Protein AF-A0A218V7P1-F1 (afdb_monomer_lite)

Organism: NCBI:txid40157

InterPro domains:
  IPR026243 HAUS augmin-like complex subunit 1 [PF25762] (1-206)
  IPR026243 HAUS augmin-like complex subunit 1 [PR02087] (10-32)
  IPR026243 HAUS augmin-like complex subunit 1 [PR02087] (55-75)
  IPR026243 HAUS augmin-like complex subunit 1 [PR02087] (134-151)
  IPR026243 HAUS augmin-like complex subunit 1 [PTHR31570] (2-236)

Secondary structure (DSSP, 8-state):
-HHHHHHHHHHHHHHHHHHHHHHHHHHHHHHHHHIIIIIS---TTTS-HHHHHHHHHHHHHHHHTTTT---HHHHHHHHHHHHHHHHHHHHHHHHHHHHHHHHHHHHHHHHHHHHHHHHHHHHHHHHHHHHHHHHHHHHHHHHHHHHHHHHHHHHHHHHHHHHHHTT--GGGSHHHHHHHHHHHHHHHHHHHHHHHHHHHHHSS-SSHHHHHHHHHHHHHHHHHHHHHHHHHHHTS-----

Foldseek 3Di:
DVVVVVVVVVVVVVVVVVVVVVVVVVVVVVVVVCCCCPVVVNDPVVDDPVRVVVVVVVVVVCVVVCVPVPDPVVVVVVVVVVVVVVVVVVVVVVVVVVVVVVVVVVVVVVVVVVVVVVVVVVVVVVVVVVVVVVVVVVVVVVVVVVVVVVVVVVVVVVVVVVCVVVPDDPCPDPVNVVVVVVVVVVVVVVCVVVVVVVVVVVVQDPDDVVNVVVVVVVVVVVVVVVVVVVVVVVVDDDDDD

Radius of gyration: 70.54 Å; chains: 1; bounding box: 162×36×145 Å

Sequence (241 aa):
MEFNEETDRDVMLLIEDMKDQTSKYEAEADYWKDILEKSLGLSKGSLSEEATKDLSDLVESAVELEVEDTSLSSFYCAIDDMTLELYETKSENEEMELKYKTLKEKLTSALMMEKRLEKDIEKLEKSQEVQKAKAEAQSKNLKFLEAKCKDMRIRISDAEDQLVARGLDQSLTHEALMKLSEELAALRKKNEPLKMERASYHDLPPSIPLAQVMVEEERRKLKALDEELTREIEAVPFELT

pLDDT: mean 87.42, std 10.76, range [40.25, 98.56]

Structure (mmCIF, N/CA/C/O backbone):
data_AF-A0A218V7P1-F1
#
_entry.id   AF-A0A218V7P1-F1
#
loop_
_atom_site.group_PDB
_atom_site.id
_atom_site.type_symbol
_atom_site.label_atom_id
_atom_site.label_alt_id
_atom_site.label_comp_id
_atom_site.label_asym_id
_atom_site.label_entity_id
_atom_site.label_seq_id
_atom_site.pdbx_PDB_ins_code
_atom_site.Cartn_x
_atom_site.Cartn_y
_atom_site.Cartn_z
_atom_site.occupancy
_atom_site.B_iso_or_equiv
_atom_site.auth_seq_id
_atom_site.auth_comp_id
_atom_site.auth_asym_id
_atom_site.auth_atom_id
_atom_site.pdbx_PDB_model_num
ATOM 1 N N . MET A 1 1 ? -5.546 0.469 55.256 1.00 54.31 1 MET A N 1
ATOM 2 C CA . MET A 1 1 ? -6.316 1.472 56.017 1.00 54.31 1 MET A CA 1
ATOM 3 C C . MET A 1 1 ? -7.598 1.786 55.261 1.00 54.31 1 MET A C 1
ATOM 5 O O . MET A 1 1 ? -8.640 1.544 55.837 1.00 54.31 1 MET A O 1
ATOM 9 N N . GLU A 1 2 ? -7.530 2.100 53.959 1.00 55.53 2 GLU A N 1
ATOM 10 C CA . GLU A 1 2 ? -8.709 2.248 53.069 1.00 55.53 2 GLU A CA 1
ATOM 11 C C . GLU A 1 2 ? -9.689 1.061 53.074 1.00 55.53 2 GLU A C 1
ATOM 13 O O . GLU A 1 2 ? -10.888 1.281 53.149 1.00 55.53 2 GLU A O 1
ATOM 18 N N . PHE A 1 3 ? -9.210 -0.191 53.076 1.00 56.91 3 PHE A N 1
ATOM 19 C CA . PHE A 1 3 ? -10.103 -1.363 53.106 1.00 56.91 3 PHE A CA 1
ATOM 20 C C . PHE A 1 3 ? -11.006 -1.407 54.352 1.00 56.91 3 PHE A C 1
ATOM 22 O O . PHE A 1 3 ? -12.162 -1.784 54.245 1.00 56.91 3 PHE A O 1
ATOM 29 N N . ASN A 1 4 ? -10.507 -0.967 55.516 1.00 67.00 4 ASN A N 1
ATOM 30 C CA . ASN A 1 4 ? -11.332 -0.900 56.726 1.00 67.00 4 ASN A CA 1
ATOM 31 C C . ASN A 1 4 ? -12.348 0.253 56.662 1.00 67.00 4 ASN A C 1
ATOM 33 O O . ASN A 1 4 ? -13.419 0.149 57.241 1.00 67.00 4 ASN A O 1
ATOM 37 N N . GLU A 1 5 ? -12.023 1.344 55.964 1.00 75.06 5 GLU A N 1
ATOM 38 C CA . GLU A 1 5 ? -12.911 2.506 55.833 1.00 75.06 5 GLU A CA 1
ATOM 39 C C . GLU A 1 5 ? -14.084 2.232 54.882 1.00 75.06 5 GLU A C 1
ATOM 41 O O . GLU A 1 5 ? -15.184 2.735 55.106 1.00 75.06 5 GLU A O 1
ATOM 46 N N . GLU A 1 6 ? -13.864 1.433 53.834 1.00 73.62 6 GLU A N 1
ATOM 47 C CA . GLU A 1 6 ? -14.922 0.974 52.928 1.00 73.62 6 GLU A CA 1
ATOM 48 C C . GLU A 1 6 ? -15.844 -0.029 53.633 1.00 73.62 6 GLU A C 1
ATOM 50 O O . GLU A 1 6 ? -17.058 0.166 53.642 1.00 73.62 6 GLU A O 1
ATOM 55 N N . THR A 1 7 ? -15.282 -1.005 54.359 1.00 75.12 7 THR A N 1
ATOM 56 C CA . THR A 1 7 ? -16.091 -1.947 55.151 1.00 75.12 7 THR A CA 1
ATOM 57 C C . THR A 1 7 ? -16.874 -1.257 56.268 1.00 75.12 7 THR A C 1
ATOM 59 O O . THR A 1 7 ? -18.030 -1.597 56.498 1.00 75.12 7 THR A O 1
ATOM 62 N N . ASP A 1 8 ? -16.289 -0.265 56.947 1.00 81.88 8 ASP A N 1
ATOM 63 C CA . ASP A 1 8 ? -16.990 0.492 57.994 1.00 81.88 8 ASP A CA 1
ATOM 64 C C . ASP A 1 8 ? -18.135 1.335 57.409 1.00 81.88 8 ASP A C 1
ATOM 66 O O . ASP A 1 8 ? -19.178 1.499 58.050 1.00 81.88 8 ASP A O 1
ATOM 70 N N . ARG A 1 9 ? -17.977 1.844 56.178 1.00 88.06 9 ARG A N 1
ATOM 71 C CA . ARG A 1 9 ? -19.032 2.575 55.465 1.00 88.06 9 ARG A CA 1
ATOM 72 C C . ARG A 1 9 ? -20.183 1.656 55.067 1.00 88.06 9 ARG A C 1
ATOM 74 O O . ARG A 1 9 ? -21.335 2.029 55.277 1.00 88.06 9 ARG A O 1
ATOM 81 N N . ASP A 1 10 ? -19.884 0.471 54.550 1.00 83.19 10 ASP A N 1
ATOM 82 C CA . ASP A 1 10 ? -20.904 -0.505 54.155 1.00 83.19 10 ASP A CA 1
ATOM 83 C C . ASP A 1 10 ? -21.689 -1.017 55.371 1.00 83.19 10 ASP A C 1
ATOM 85 O O . ASP A 1 10 ? -22.919 -1.076 55.345 1.00 83.19 10 ASP A O 1
ATOM 89 N N . VAL A 1 11 ? -21.000 -1.284 56.487 1.00 83.38 11 VAL A N 1
ATOM 90 C CA . VAL A 1 11 ? -21.646 -1.637 57.763 1.00 83.38 11 VAL A CA 1
ATOM 91 C C . VAL A 1 11 ? -22.535 -0.496 58.266 1.00 83.38 11 VAL A C 1
ATOM 93 O O . VAL A 1 11 ? -23.635 -0.745 58.759 1.00 83.38 11 VAL A O 1
ATOM 96 N N . MET A 1 12 ? -22.102 0.760 58.128 1.00 89.25 12 MET A N 1
ATOM 97 C CA . MET A 1 12 ? -22.931 1.913 58.486 1.00 89.25 12 MET A CA 1
ATOM 98 C C . MET A 1 12 ? -24.194 2.032 57.629 1.00 89.25 12 MET A C 1
ATOM 100 O O . MET A 1 12 ? -25.260 2.292 58.187 1.00 89.25 12 MET A O 1
ATOM 104 N N . LEU A 1 13 ? -24.086 1.827 56.313 1.00 89.25 13 LEU A N 1
ATOM 105 C CA . LEU A 1 13 ? -25.234 1.853 55.402 1.00 89.25 13 LEU A CA 1
ATOM 106 C C . LEU A 1 13 ? -26.238 0.749 55.745 1.00 89.25 13 LEU A C 1
ATOM 108 O O . LEU A 1 13 ? -27.433 1.020 55.813 1.00 89.25 13 LEU A O 1
ATOM 112 N N . LEU A 1 14 ? -25.759 -0.458 56.056 1.00 87.31 14 LEU A N 1
ATOM 113 C CA . LEU A 1 14 ? -26.619 -1.557 56.497 1.00 87.31 14 LEU A CA 1
ATOM 114 C C . LEU A 1 14 ? -27.344 -1.227 57.812 1.00 87.31 14 LEU A C 1
ATOM 116 O O . LEU A 1 14 ? -28.533 -1.495 57.952 1.00 87.31 14 LEU A O 1
ATOM 120 N N . ILE A 1 15 ? -26.656 -0.617 58.783 1.00 87.75 15 ILE A N 1
ATOM 121 C CA . ILE A 1 15 ? -27.280 -0.200 60.051 1.00 87.75 15 ILE A CA 1
ATOM 122 C C . ILE A 1 15 ? -28.356 0.869 59.816 1.00 87.75 15 ILE A C 1
ATOM 124 O O . ILE A 1 15 ? -29.380 0.866 60.503 1.00 87.75 15 ILE A O 1
ATOM 128 N N . GLU A 1 16 ? -28.118 1.809 58.901 1.00 91.88 16 GLU A N 1
ATOM 129 C CA . GLU A 1 16 ? -29.087 2.851 58.553 1.00 91.88 16 GLU A CA 1
ATOM 130 C C . GLU A 1 16 ? -30.317 2.263 57.852 1.00 91.88 16 GLU A C 1
ATOM 132 O O . GLU A 1 16 ? -31.439 2.569 58.254 1.00 91.88 16 GLU A O 1
ATOM 137 N N . ASP A 1 17 ? -30.112 1.346 56.907 1.00 88.44 17 ASP A N 1
ATOM 138 C CA . ASP A 1 17 ? -31.185 0.642 56.199 1.00 88.44 17 ASP A CA 1
ATOM 139 C C . ASP A 1 17 ? -32.046 -0.204 57.153 1.00 88.44 17 ASP A C 1
ATOM 141 O O . ASP A 1 17 ? -33.269 -0.080 57.176 1.00 88.44 17 ASP A O 1
ATOM 145 N N . MET A 1 18 ? -31.419 -0.962 58.061 1.00 84.75 18 MET A N 1
ATOM 146 C CA . MET A 1 18 ? -32.134 -1.739 59.084 1.00 84.75 18 MET A CA 1
ATOM 147 C C . MET A 1 18 ? -32.965 -0.854 60.025 1.00 84.75 18 MET A C 1
ATOM 149 O O . MET A 1 18 ? -34.060 -1.238 60.449 1.00 84.75 18 MET A O 1
ATOM 153 N N . LYS A 1 19 ? -32.476 0.348 60.361 1.00 90.38 19 LYS A N 1
ATOM 154 C CA . LYS A 1 19 ? -33.240 1.316 61.166 1.00 90.38 19 LYS A CA 1
ATOM 155 C C . LYS A 1 19 ? -34.432 1.872 60.398 1.00 90.38 19 LYS A C 1
ATOM 157 O O . LYS A 1 19 ? -35.519 1.960 60.971 1.00 90.38 19 LYS A O 1
ATOM 162 N N . ASP A 1 20 ? -34.239 2.230 59.132 1.00 89.25 20 ASP A N 1
ATOM 163 C CA . ASP A 1 20 ? -35.315 2.720 58.270 1.00 89.25 20 ASP A CA 1
ATOM 164 C C . ASP A 1 20 ? -36.396 1.645 58.096 1.00 89.25 20 ASP A C 1
ATOM 166 O O . ASP A 1 20 ? -37.581 1.907 58.314 1.00 89.25 20 ASP A O 1
ATOM 170 N N . GLN A 1 21 ? -35.991 0.400 57.842 1.00 84.19 21 GLN A N 1
ATOM 171 C CA . GLN A 1 21 ? -36.894 -0.742 57.736 1.00 84.19 21 GLN A CA 1
ATOM 172 C C . GLN A 1 21 ? -37.660 -1.004 59.040 1.00 84.19 21 GLN A C 1
ATOM 174 O O . GLN A 1 21 ? -38.878 -1.176 59.008 1.00 84.19 21 GLN A O 1
ATOM 179 N N . THR A 1 22 ? -36.989 -0.944 60.195 1.00 87.44 22 THR A N 1
ATOM 180 C CA . THR A 1 22 ? -37.655 -1.059 61.505 1.00 87.44 22 THR A CA 1
ATOM 181 C C . THR A 1 22 ? -38.720 0.025 61.679 1.00 87.44 22 THR A C 1
ATOM 183 O O . THR A 1 22 ? -39.844 -0.273 62.075 1.00 87.44 22 THR A O 1
ATOM 186 N N . SER A 1 23 ? -38.399 1.275 61.327 1.00 88.75 23 SER A N 1
ATOM 187 C CA . SER A 1 23 ? -39.342 2.392 61.449 1.00 88.75 23 SER A CA 1
ATOM 188 C C . SER A 1 23 ? -40.557 2.259 60.524 1.00 88.75 23 SER A C 1
ATOM 190 O O . SER A 1 23 ? -41.668 2.618 60.911 1.00 88.75 23 SER A O 1
ATOM 192 N N . LYS A 1 24 ? -40.371 1.694 59.323 1.00 87.19 24 LYS A N 1
ATOM 193 C CA . LYS A 1 24 ? -41.458 1.403 58.378 1.00 87.19 24 LYS A CA 1
ATOM 194 C C . LYS A 1 24 ? -42.398 0.332 58.921 1.00 87.19 24 LYS A C 1
ATOM 196 O O . LYS A 1 24 ? -43.608 0.543 58.902 1.00 87.19 24 LYS A O 1
ATOM 201 N N . TYR A 1 25 ? -41.857 -0.767 59.449 1.00 84.69 25 TYR A N 1
ATOM 202 C CA . TYR A 1 25 ? -42.670 -1.819 60.065 1.00 84.69 25 TYR A CA 1
ATOM 203 C C . TYR A 1 25 ? -43.407 -1.329 61.313 1.00 84.69 25 TYR A C 1
ATOM 205 O O . TYR A 1 25 ? -44.561 -1.691 61.517 1.00 84.69 25 TYR A O 1
ATOM 213 N N . GLU A 1 26 ? -42.781 -0.477 62.127 1.00 89.81 26 GLU A N 1
ATOM 214 C CA . GLU A 1 26 ? -43.431 0.121 63.297 1.00 89.81 26 GLU A CA 1
ATOM 215 C C . GLU A 1 26 ? -44.580 1.055 62.882 1.00 89.81 26 GLU A C 1
ATOM 217 O O . GLU A 1 26 ? -45.685 0.947 63.410 1.00 89.81 26 GLU A O 1
ATOM 222 N N . ALA A 1 27 ? -44.371 1.895 61.861 1.00 89.62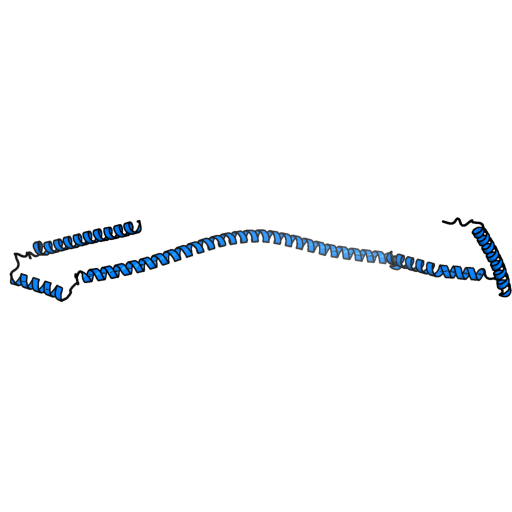 27 ALA A N 1
ATOM 223 C CA . ALA A 1 27 ? -45.418 2.756 61.312 1.00 89.62 27 ALA A CA 1
ATOM 224 C C . ALA A 1 27 ? -46.574 1.961 60.676 1.00 89.62 27 ALA A C 1
ATOM 226 O O . ALA A 1 27 ? -47.735 2.356 60.792 1.00 89.62 27 ALA A O 1
ATOM 227 N N . GLU A 1 28 ? -46.277 0.844 60.013 1.00 86.31 28 GLU A N 1
ATOM 228 C CA . GLU A 1 28 ? -47.288 -0.051 59.451 1.00 86.31 28 GLU A CA 1
ATOM 229 C C . GLU A 1 28 ? -48.061 -0.795 60.550 1.00 86.31 28 GLU A C 1
ATOM 231 O O . GLU A 1 28 ? -49.290 -0.877 60.493 1.00 86.31 28 GLU A O 1
ATOM 236 N N . ALA A 1 29 ? -47.379 -1.259 61.600 1.00 86.00 29 ALA A N 1
ATOM 237 C CA . ALA A 1 29 ? -48.019 -1.851 62.771 1.00 86.00 29 ALA A CA 1
ATOM 238 C C . ALA A 1 29 ? -48.956 -0.851 63.466 1.00 86.00 29 ALA A C 1
ATOM 240 O O . ALA A 1 29 ? -50.092 -1.198 63.801 1.00 86.00 29 ALA A O 1
ATOM 241 N N . ASP A 1 30 ? -48.521 0.401 63.623 1.00 89.25 30 ASP A N 1
ATOM 242 C CA . ASP A 1 30 ? -49.348 1.481 64.160 1.00 89.25 30 ASP A CA 1
ATOM 243 C C . ASP A 1 30 ? -50.541 1.795 63.252 1.00 89.25 30 ASP A C 1
ATOM 245 O O . ASP A 1 30 ? -51.652 1.977 63.750 1.00 89.25 30 ASP A O 1
ATOM 249 N N . TYR A 1 31 ? -50.355 1.801 61.928 1.00 89.69 31 TYR A N 1
ATOM 250 C CA . TYR A 1 31 ? -51.437 1.983 60.957 1.00 89.69 31 TYR A CA 1
ATOM 251 C C . TYR A 1 31 ? -52.510 0.895 61.082 1.00 89.69 31 TYR A C 1
ATOM 253 O O . TYR A 1 31 ? -53.703 1.202 61.186 1.00 89.69 31 TYR A O 1
ATOM 261 N N . TRP A 1 32 ? -52.102 -0.375 61.130 1.00 85.12 32 TRP A N 1
ATOM 262 C CA . TRP A 1 32 ? -53.024 -1.499 61.295 1.00 85.12 32 TRP A CA 1
ATOM 263 C C . TRP A 1 32 ? -53.717 -1.479 62.652 1.00 85.12 32 TRP A C 1
ATOM 265 O O . TRP A 1 32 ? -54.928 -1.699 62.732 1.00 85.12 32 TRP A O 1
ATOM 275 N N . LYS A 1 33 ? -52.982 -1.146 63.714 1.00 85.06 33 LYS A N 1
ATOM 276 C CA . LYS A 1 33 ? -53.546 -0.956 65.050 1.00 85.06 33 LYS A CA 1
ATOM 277 C C . LYS A 1 33 ? -54.601 0.149 65.060 1.00 85.06 33 LYS A C 1
ATOM 279 O O . LYS A 1 33 ? -55.680 -0.055 65.611 1.00 85.06 33 LYS A O 1
ATOM 284 N N . ASP A 1 34 ? -54.340 1.278 64.406 1.00 87.12 34 ASP A N 1
ATOM 285 C CA . ASP A 1 34 ? -55.290 2.386 64.295 1.00 87.12 34 ASP A CA 1
ATOM 286 C C . ASP A 1 34 ? -56.556 1.980 63.528 1.00 87.12 34 ASP A C 1
ATOM 288 O O . ASP A 1 34 ? -57.664 2.332 63.938 1.00 87.12 34 ASP A O 1
ATOM 292 N N . ILE A 1 35 ? -56.426 1.208 62.443 1.00 87.44 35 ILE A N 1
ATOM 293 C CA . ILE A 1 35 ? -57.577 0.652 61.713 1.00 87.44 35 ILE A CA 1
ATOM 294 C C . ILE A 1 35 ? -58.400 -0.248 62.638 1.00 87.44 35 ILE A C 1
ATOM 296 O O . ILE A 1 35 ? -59.614 -0.051 62.766 1.00 87.44 35 ILE A O 1
ATOM 300 N N . LEU A 1 36 ? -57.758 -1.211 63.299 1.00 82.62 36 LEU A N 1
ATOM 301 C CA . LEU A 1 36 ? -58.431 -2.171 64.173 1.00 82.62 36 LEU A CA 1
ATOM 302 C C . LEU A 1 36 ? -59.140 -1.466 65.336 1.00 82.62 36 LEU A C 1
ATOM 304 O O . LEU A 1 36 ? -60.319 -1.719 65.583 1.00 82.62 36 LEU A O 1
ATOM 308 N N . GLU A 1 37 ? -58.469 -0.525 66.000 1.00 84.31 37 GLU A N 1
ATOM 309 C CA . GLU A 1 37 ? -59.004 0.170 67.171 1.00 84.31 37 GLU A CA 1
ATOM 310 C C . GLU A 1 37 ? -60.039 1.246 66.809 1.00 84.31 37 GLU A C 1
ATOM 312 O O . GLU A 1 37 ? -61.115 1.280 67.408 1.00 84.31 37 GLU A O 1
ATOM 317 N N . LYS A 1 38 ? -59.753 2.129 65.840 1.00 83.25 38 LYS A N 1
ATOM 318 C CA . LYS A 1 38 ? -60.594 3.310 65.555 1.00 83.25 38 LYS A CA 1
ATOM 319 C C . LYS A 1 38 ? -61.700 3.041 64.546 1.00 83.25 38 LYS A C 1
ATOM 321 O O . LYS A 1 38 ? -62.777 3.618 64.677 1.00 83.25 38 LYS A O 1
ATOM 326 N N . SER A 1 39 ? -61.440 2.223 63.525 1.00 79.00 39 SER A N 1
ATOM 327 C CA . SER A 1 39 ? -62.408 2.003 62.440 1.00 79.00 39 SER A CA 1
ATOM 328 C C . SER A 1 39 ? -63.289 0.777 62.667 1.00 79.00 39 SER A C 1
ATOM 330 O O . SER A 1 39 ? -64.475 0.814 62.346 1.00 79.00 39 SER A O 1
ATOM 332 N N . LEU A 1 40 ? -62.735 -0.276 63.275 1.00 79.38 40 LEU A N 1
ATOM 333 C CA . LEU A 1 40 ? -63.450 -1.527 63.545 1.00 79.38 40 LEU A CA 1
ATOM 334 C C . LEU A 1 40 ? -63.863 -1.679 65.016 1.00 79.38 40 LEU A C 1
ATOM 336 O O . LEU A 1 40 ? -64.691 -2.532 65.328 1.00 79.38 40 LEU A O 1
ATOM 340 N N . GLY A 1 41 ? -63.331 -0.843 65.916 1.00 76.94 41 GLY A N 1
ATOM 341 C CA . GLY A 1 41 ? -63.654 -0.882 67.343 1.00 76.94 41 GLY A CA 1
ATOM 342 C C . GLY A 1 41 ? -63.097 -2.107 68.072 1.00 76.94 41 GLY A C 1
ATOM 343 O O . GLY A 1 41 ? -63.542 -2.396 69.178 1.00 76.94 41 GLY A O 1
ATOM 344 N N . LEU A 1 42 ? -62.144 -2.823 67.468 1.00 74.88 42 LEU A N 1
ATOM 345 C CA . LEU A 1 42 ? -61.535 -4.054 67.971 1.00 74.88 42 LEU A CA 1
ATOM 346 C C . LEU A 1 42 ? -60.329 -3.720 68.857 1.00 74.88 42 LEU A C 1
ATOM 348 O O . LEU A 1 42 ? -59.182 -4.001 68.516 1.00 74.88 42 LEU A O 1
ATOM 352 N N . SER A 1 43 ? -60.576 -3.087 70.003 1.00 77.75 43 SER A N 1
ATOM 353 C CA . SER A 1 43 ? -59.531 -2.883 71.015 1.00 77.75 43 SER A CA 1
ATOM 354 C C . SER A 1 43 ? -59.396 -4.116 71.912 1.00 77.75 43 SER A C 1
ATOM 356 O O . SER A 1 43 ? -60.379 -4.816 72.172 1.00 77.75 43 SER A O 1
ATOM 358 N N . LYS A 1 44 ? -58.204 -4.346 72.477 1.00 70.19 44 LYS A N 1
ATOM 359 C CA . LYS A 1 44 ? -57.932 -5.474 73.392 1.00 70.19 44 LYS A CA 1
ATOM 360 C C . LYS A 1 44 ? -58.912 -5.570 74.577 1.00 70.19 44 LYS A C 1
ATOM 362 O O . LYS A 1 44 ? -59.123 -6.654 75.100 1.00 70.19 44 LYS A O 1
ATOM 367 N N . GLY A 1 45 ? -59.509 -4.453 75.004 1.00 72.00 45 GLY A N 1
ATOM 368 C CA . GLY A 1 45 ? -60.494 -4.420 76.095 1.00 72.00 45 GLY A CA 1
ATOM 369 C C . GLY A 1 45 ? -61.956 -4.567 75.657 1.00 72.00 45 GLY A C 1
ATOM 370 O O . GLY A 1 45 ? -62.832 -4.650 76.512 1.00 72.00 45 GLY A O 1
ATOM 371 N N . SER A 1 46 ? -62.229 -4.554 74.351 1.00 74.25 46 SER A N 1
ATOM 372 C CA . SER A 1 46 ? -63.579 -4.666 73.770 1.00 74.25 46 SER A CA 1
ATOM 373 C C . SER A 1 46 ? -63.938 -6.085 73.319 1.00 74.25 46 SER A C 1
ATOM 375 O O . SER A 1 46 ? -65.107 -6.379 73.072 1.00 74.25 46 SER A O 1
ATOM 377 N N . LEU A 1 47 ? -62.933 -6.958 73.219 1.00 75.62 47 LEU A N 1
ATOM 378 C CA . LEU A 1 47 ? -63.085 -8.347 72.812 1.00 75.62 47 LEU A CA 1
ATOM 379 C C . LEU A 1 47 ? -63.508 -9.213 74.003 1.00 75.62 47 LEU A C 1
ATOM 381 O O . LEU A 1 47 ? -63.090 -8.991 75.139 1.00 75.62 47 LEU A O 1
ATOM 385 N N . SER A 1 48 ? -64.339 -10.219 73.733 1.00 83.75 48 SER A N 1
ATOM 386 C CA . SER A 1 48 ? -64.630 -11.271 74.707 1.00 83.75 48 SER A CA 1
ATOM 387 C C . SER A 1 48 ? -63.394 -12.154 74.923 1.00 83.75 48 SER A C 1
ATOM 389 O O . SER A 1 48 ? -62.494 -12.206 74.080 1.00 83.75 48 SER A O 1
ATOM 391 N N . GLU A 1 49 ? -63.342 -12.870 76.050 1.00 83.69 49 GLU A N 1
ATOM 392 C CA . GLU A 1 49 ? -62.255 -13.827 76.312 1.00 83.69 49 GLU A CA 1
ATOM 393 C C . GLU A 1 49 ? -62.180 -14.908 75.220 1.00 83.69 49 GLU A C 1
ATOM 395 O O . GLU A 1 49 ? -61.088 -15.267 74.791 1.00 83.69 49 GLU A O 1
ATOM 400 N N . GLU A 1 50 ? -63.333 -15.347 74.705 1.00 85.81 50 GLU A N 1
ATOM 401 C CA . GLU A 1 50 ? -63.440 -16.315 73.605 1.00 85.81 50 GLU A CA 1
ATOM 402 C C . GLU A 1 50 ? -62.854 -15.757 72.298 1.00 85.81 50 GLU A C 1
ATOM 404 O O . GLU A 1 50 ? -61.990 -16.380 71.696 1.00 85.81 50 GLU A O 1
ATOM 409 N N . ALA A 1 51 ? -63.225 -14.529 71.911 1.00 82.31 51 ALA A N 1
ATOM 410 C CA . ALA A 1 51 ? -62.710 -13.899 70.693 1.00 82.31 51 ALA A CA 1
ATOM 411 C C . ALA A 1 51 ? -61.201 -13.620 70.770 1.00 82.31 51 ALA A C 1
ATOM 413 O O . ALA A 1 51 ? -60.501 -13.688 69.764 1.00 82.31 51 ALA A O 1
ATOM 414 N N . THR A 1 52 ? -60.691 -13.307 71.965 1.00 82.06 52 THR A N 1
ATOM 415 C CA . THR A 1 52 ? -59.250 -13.123 72.194 1.00 82.06 52 THR A CA 1
ATOM 416 C C . THR A 1 52 ? -58.502 -14.445 72.047 1.00 82.06 52 THR A C 1
ATOM 418 O O . THR A 1 52 ? -57.404 -14.467 71.491 1.00 82.06 52 THR A O 1
ATOM 421 N N . LYS A 1 53 ? -59.102 -15.543 72.520 1.00 87.12 53 LYS A N 1
ATOM 422 C CA . LYS A 1 53 ? -58.553 -16.887 72.365 1.00 87.12 53 LYS A CA 1
ATOM 423 C C . LYS A 1 53 ? -58.551 -17.325 70.903 1.00 87.12 53 LYS A C 1
ATOM 425 O O . LYS A 1 53 ? -57.499 -17.715 70.422 1.00 87.12 53 LYS A O 1
ATOM 430 N N . ASP A 1 54 ? -59.657 -17.153 70.182 1.00 86.94 54 ASP A N 1
ATOM 431 C CA . ASP A 1 54 ? -59.742 -17.490 68.754 1.00 86.94 54 ASP A CA 1
ATOM 432 C C . ASP A 1 54 ? -58.704 -16.718 67.916 1.00 86.94 54 ASP A C 1
ATOM 434 O O . ASP A 1 54 ? -58.092 -17.273 67.006 1.00 86.94 54 ASP A O 1
ATOM 438 N N . LEU A 1 55 ? -58.464 -15.439 68.234 1.00 82.38 55 LEU A N 1
ATOM 439 C CA . LEU A 1 55 ? -57.409 -14.632 67.606 1.00 82.38 55 LEU A CA 1
ATOM 440 C C . LEU A 1 55 ? -56.003 -15.138 67.946 1.00 82.38 55 LEU A C 1
ATOM 442 O O . LEU A 1 55 ? -55.140 -15.151 67.073 1.00 82.38 55 LEU A O 1
ATOM 446 N N . SER A 1 56 ? -55.771 -15.547 69.194 1.00 84.25 56 SER A N 1
ATOM 447 C CA . SER A 1 56 ? -54.499 -16.143 69.614 1.00 84.25 56 SER A CA 1
ATOM 448 C C . SER A 1 56 ? -54.247 -17.464 68.892 1.00 84.25 56 SER A C 1
ATOM 450 O O . SER A 1 56 ? -53.167 -17.649 68.343 1.00 84.25 56 SER A O 1
ATOM 452 N N . ASP A 1 57 ? -55.258 -18.331 68.828 1.00 88.69 57 ASP A N 1
ATOM 453 C CA . ASP A 1 57 ? -55.202 -19.622 68.145 1.00 88.69 57 ASP A CA 1
ATOM 454 C C . ASP A 1 57 ? -54.984 -19.425 66.633 1.00 88.69 57 ASP A C 1
ATOM 456 O O . ASP A 1 57 ? -54.251 -20.188 66.006 1.00 88.69 57 ASP A O 1
ATOM 460 N N . LEU A 1 58 ? -55.564 -18.376 66.033 1.00 83.81 58 LEU A N 1
ATOM 461 C CA . LEU A 1 58 ? -55.338 -18.012 64.630 1.00 83.81 58 LEU A CA 1
ATOM 462 C C . LEU A 1 58 ? -53.908 -17.517 64.378 1.00 83.81 58 LEU A C 1
ATOM 464 O O . LEU A 1 58 ? -53.312 -17.895 63.373 1.00 83.81 58 LEU A O 1
ATOM 468 N N . VAL A 1 59 ? -53.359 -16.684 65.267 1.00 82.31 59 VAL A N 1
ATOM 469 C CA . VAL A 1 59 ? -51.964 -16.222 65.179 1.00 82.31 59 VAL A CA 1
ATOM 470 C C . VAL A 1 59 ? -51.005 -17.396 65.361 1.00 82.31 59 VAL A C 1
ATOM 472 O O . VAL A 1 59 ? -50.092 -17.551 64.557 1.00 82.31 59 VAL A O 1
ATOM 475 N N . GLU A 1 60 ? -51.232 -18.258 66.353 1.00 83.94 60 GLU A N 1
ATOM 476 C CA . GLU A 1 60 ? -50.440 -19.479 66.551 1.00 83.94 60 GLU A CA 1
ATOM 477 C C . GLU A 1 60 ? -50.543 -20.414 65.345 1.00 83.94 60 GLU A C 1
ATOM 479 O O . GLU A 1 60 ? -49.521 -20.896 64.871 1.00 83.94 60 GLU A O 1
ATOM 484 N N . SER A 1 61 ? -51.741 -20.590 64.781 1.00 83.88 61 SER A N 1
ATOM 485 C CA . SER A 1 61 ? -51.936 -21.379 63.561 1.00 83.88 61 SER A CA 1
ATOM 486 C C . SER A 1 61 ? -51.221 -20.758 62.361 1.00 83.88 61 SER A C 1
ATOM 488 O O . SER A 1 61 ? -50.658 -21.486 61.558 1.00 83.88 61 SER A O 1
ATOM 490 N N . ALA A 1 62 ? -51.216 -19.431 62.210 1.00 79.19 62 ALA A N 1
ATOM 491 C CA . ALA A 1 62 ? -50.501 -18.758 61.125 1.00 79.19 62 ALA A CA 1
ATOM 492 C C . ALA A 1 62 ? -48.977 -18.911 61.258 1.00 79.19 62 ALA A C 1
ATOM 494 O O . ALA A 1 62 ? -48.297 -19.108 60.252 1.00 79.19 62 ALA A O 1
ATOM 495 N N . VAL A 1 63 ? -48.462 -18.882 62.493 1.00 75.94 63 VAL A N 1
ATOM 496 C CA . VAL A 1 63 ? -47.054 -19.159 62.811 1.00 75.94 63 VAL A CA 1
ATOM 497 C C . VAL A 1 63 ? -46.711 -20.633 62.559 1.00 75.94 6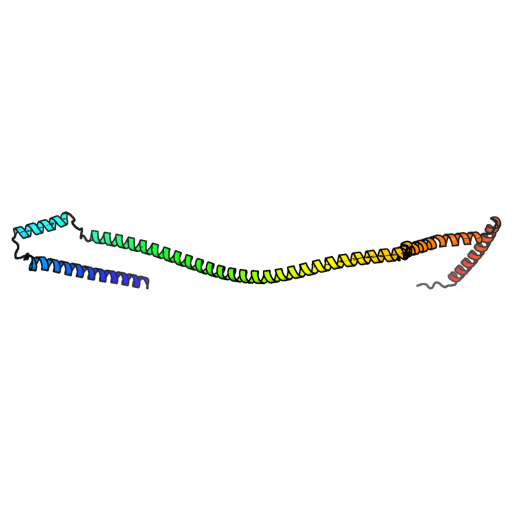3 VAL A C 1
ATOM 499 O O . VAL A 1 63 ? -45.683 -20.917 61.956 1.00 75.94 63 VAL A O 1
ATOM 502 N N . GLU A 1 64 ? -47.569 -21.575 62.966 1.00 79.62 64 GLU A N 1
ATOM 503 C CA . GLU A 1 64 ? -47.372 -23.022 62.765 1.00 79.62 64 GLU A CA 1
ATOM 504 C C . GLU A 1 64 ? -47.514 -23.439 61.290 1.00 79.62 64 GLU A C 1
ATOM 506 O O . GLU A 1 64 ? -46.857 -24.376 60.841 1.00 79.62 64 GLU A O 1
ATOM 511 N N . LEU A 1 65 ? -48.342 -22.726 60.520 1.00 77.69 65 LEU A N 1
ATOM 512 C CA . LEU A 1 65 ? -48.522 -22.911 59.077 1.00 77.69 65 LEU A CA 1
ATOM 513 C C . LEU A 1 65 ? -47.504 -22.129 58.226 1.00 77.69 65 LEU A C 1
ATOM 515 O O . LEU A 1 65 ? -47.618 -22.170 57.000 1.00 77.69 65 LEU A O 1
ATOM 519 N N . GLU A 1 66 ? -46.548 -21.424 58.847 1.00 67.38 66 GLU A N 1
ATOM 520 C CA . GLU A 1 66 ? -45.512 -20.612 58.182 1.00 67.38 66 GLU A CA 1
ATOM 521 C C . GLU A 1 66 ? -46.078 -19.651 57.117 1.00 67.38 66 GLU A C 1
ATOM 523 O O . GLU A 1 66 ? -45.513 -19.471 56.033 1.00 67.38 66 GLU A O 1
ATOM 528 N N . VAL A 1 67 ? -47.232 -19.030 57.389 1.00 67.56 67 VAL A N 1
ATOM 529 C CA . VAL A 1 67 ? -47.807 -18.051 56.458 1.00 67.56 67 VAL A CA 1
ATOM 530 C C . VAL A 1 67 ? -46.967 -16.772 56.537 1.00 67.56 67 VAL A C 1
ATOM 532 O O . VAL A 1 67 ? -47.106 -16.004 57.481 1.00 67.56 67 VAL A O 1
ATOM 535 N N . GLU A 1 68 ? -46.081 -16.605 55.546 1.00 63.12 68 GLU A N 1
ATOM 536 C CA . GLU A 1 68 ? -44.915 -15.703 55.550 1.00 63.12 68 GLU A CA 1
ATOM 537 C C . GLU A 1 68 ? -43.975 -15.965 56.740 1.00 63.12 68 GLU A C 1
ATOM 539 O O . GLU A 1 68 ? -44.136 -15.431 57.837 1.00 63.12 68 GLU A O 1
ATOM 544 N N . ASP A 1 69 ? -42.957 -16.803 56.505 1.00 62.56 69 ASP A N 1
ATOM 545 C CA . ASP A 1 69 ? -41.887 -17.063 57.467 1.00 62.56 69 ASP A CA 1
ATOM 546 C C . ASP A 1 69 ? -41.078 -15.780 57.735 1.00 62.56 69 ASP A C 1
ATOM 548 O O . ASP A 1 69 ? -40.141 -15.428 57.015 1.00 62.56 69 ASP A O 1
ATOM 552 N N . THR A 1 70 ? -41.471 -15.078 58.798 1.00 67.31 70 THR A N 1
ATOM 553 C CA . THR A 1 70 ? -40.790 -13.905 59.362 1.00 67.31 70 THR A CA 1
ATOM 554 C C . THR A 1 70 ? -39.680 -14.293 60.340 1.00 67.31 70 THR A C 1
ATOM 556 O O . THR A 1 70 ? -39.176 -13.449 61.090 1.00 67.31 70 THR A O 1
ATOM 559 N N . SER A 1 71 ? -39.282 -15.570 60.374 1.00 73.38 71 SER A N 1
ATOM 560 C CA . SER A 1 71 ? -38.153 -15.997 61.184 1.00 73.38 71 SER A CA 1
ATOM 561 C C . SER A 1 71 ? -36.875 -15.289 60.747 1.00 73.38 71 SER A C 1
ATOM 563 O O . SER A 1 71 ? -36.623 -15.001 59.576 1.00 73.38 71 SER A O 1
ATOM 565 N N . LEU A 1 72 ? -36.008 -15.054 61.726 1.00 75.81 72 LEU A N 1
ATOM 566 C CA . LEU A 1 72 ? -34.691 -14.478 61.494 1.00 75.81 72 LEU A CA 1
ATOM 567 C C . LEU A 1 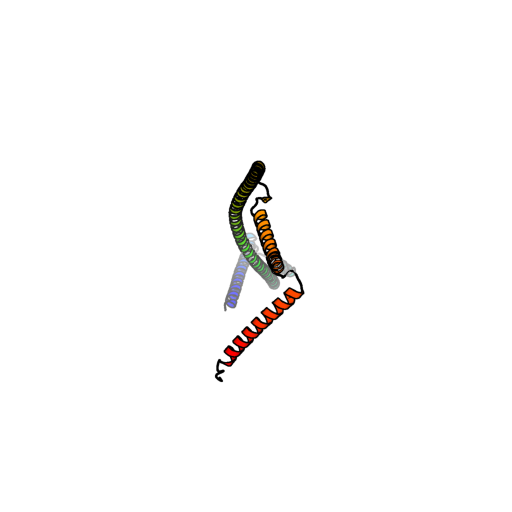72 ? -33.870 -15.306 60.482 1.00 75.81 72 LEU A C 1
ATOM 569 O O . LEU A 1 72 ? -33.094 -14.744 59.716 1.00 75.81 72 LEU A O 1
ATOM 573 N N . SER A 1 73 ? -34.059 -16.630 60.452 1.00 80.56 73 SER A N 1
ATOM 574 C CA . SER A 1 73 ? -33.428 -17.536 59.484 1.00 80.56 73 SER A CA 1
ATOM 575 C C . SER A 1 73 ? -33.839 -17.257 58.040 1.00 80.56 73 SER A C 1
ATOM 577 O O . SER A 1 73 ? -32.967 -17.217 57.177 1.00 80.56 73 SER A O 1
ATOM 579 N N . SER A 1 74 ? -35.129 -17.026 57.786 1.00 80.00 74 SER A N 1
ATOM 580 C CA . SER A 1 74 ? -35.653 -16.686 56.456 1.00 80.00 74 SER A CA 1
ATOM 581 C C . SER A 1 74 ? -35.045 -15.381 55.936 1.00 80.00 74 SER A C 1
ATOM 583 O O . SER A 1 74 ? -34.534 -15.329 54.816 1.00 80.00 74 SER A O 1
ATOM 585 N N . PHE A 1 75 ? -34.968 -14.356 56.795 1.00 81.50 75 PHE A N 1
ATOM 586 C CA . PHE A 1 75 ? -34.301 -13.098 56.454 1.00 81.50 75 PHE A CA 1
ATOM 587 C C . PHE A 1 75 ? -32.811 -13.279 56.153 1.00 81.50 75 PHE A C 1
ATOM 589 O O . PHE A 1 75 ? -32.328 -12.713 55.177 1.00 81.50 75 PHE A O 1
ATOM 596 N N . TYR A 1 76 ? -32.083 -14.077 56.942 1.00 86.19 76 TYR A N 1
ATOM 597 C CA . TYR A 1 76 ? -30.670 -14.350 56.660 1.00 86.19 76 TYR A CA 1
ATOM 598 C C . TYR A 1 76 ? -30.470 -15.045 55.310 1.00 86.19 76 TYR A C 1
ATOM 600 O O . TYR A 1 76 ? -29.592 -14.635 54.558 1.00 86.19 76 TYR A O 1
ATOM 608 N N . CYS A 1 77 ? -31.300 -16.033 54.966 1.00 86.69 77 CYS A N 1
ATOM 609 C CA . CYS A 1 77 ? -31.226 -16.688 53.659 1.00 86.69 77 CYS A CA 1
ATOM 610 C C . CYS A 1 77 ? -31.523 -15.718 52.506 1.00 86.69 77 CYS A C 1
ATOM 612 O O . CYS A 1 77 ? -30.774 -15.689 51.535 1.00 86.69 77 CYS A O 1
ATOM 614 N N . ALA A 1 78 ? -32.556 -14.878 52.628 1.00 86.69 78 ALA A N 1
ATOM 615 C CA . ALA A 1 78 ? -32.880 -13.883 51.604 1.00 86.69 78 ALA A CA 1
ATOM 616 C C . ALA A 1 78 ? -31.765 -12.836 51.428 1.00 86.69 78 ALA A C 1
ATOM 618 O O . ALA A 1 78 ? -31.456 -12.441 50.303 1.00 86.69 78 ALA A O 1
ATOM 619 N N . ILE A 1 79 ? -31.136 -12.405 52.528 1.00 90.44 79 ILE A N 1
ATOM 620 C CA . ILE A 1 79 ? -29.982 -11.498 52.492 1.00 90.44 79 ILE A CA 1
ATOM 621 C C . ILE A 1 79 ? -28.791 -12.169 51.803 1.00 90.44 79 ILE A C 1
ATOM 623 O O . ILE A 1 79 ? -28.146 -11.525 50.975 1.00 90.44 79 ILE A O 1
ATOM 627 N N . ASP A 1 80 ? -28.499 -13.434 52.111 1.00 93.56 80 ASP A N 1
ATOM 628 C CA . ASP A 1 80 ? -27.405 -14.182 51.482 1.00 93.56 80 ASP A CA 1
ATOM 629 C C . ASP A 1 80 ? -27.639 -14.357 49.972 1.00 93.56 80 ASP A C 1
ATOM 631 O O . ASP A 1 80 ? -26.728 -14.091 49.184 1.00 93.56 80 ASP A O 1
ATOM 635 N N . ASP A 1 81 ? -28.861 -14.710 49.559 1.00 94.38 81 ASP A N 1
ATOM 636 C CA . ASP A 1 81 ? -29.236 -14.855 48.147 1.00 94.38 81 ASP A CA 1
ATOM 637 C C . ASP A 1 81 ? -29.102 -13.523 47.390 1.00 94.38 81 ASP A C 1
ATOM 639 O O . ASP A 1 81 ? -28.450 -13.460 46.345 1.00 94.38 81 ASP A O 1
ATOM 643 N N . MET A 1 82 ? -29.639 -12.429 47.946 1.00 94.12 82 MET A N 1
ATOM 644 C CA . MET A 1 82 ? -29.498 -11.089 47.358 1.00 94.12 82 MET A CA 1
ATOM 645 C C . MET A 1 82 ? -28.038 -10.631 47.303 1.00 94.12 82 MET A C 1
ATOM 647 O O . MET A 1 82 ? -27.617 -9.983 46.343 1.00 94.12 82 MET A O 1
ATOM 651 N N . THR A 1 83 ? -27.253 -10.954 48.331 1.00 94.38 83 THR A N 1
ATOM 652 C CA . THR A 1 83 ? -25.825 -10.624 48.373 1.00 94.38 83 THR A CA 1
ATOM 653 C C . THR A 1 83 ? -25.076 -11.372 47.274 1.00 94.38 83 THR A C 1
ATOM 655 O O . THR A 1 83 ? -24.240 -10.779 46.590 1.00 94.38 83 THR A O 1
ATOM 658 N N . LEU A 1 84 ? -25.391 -12.652 47.061 1.00 96.38 84 LEU A N 1
ATOM 659 C CA . LEU A 1 84 ? -24.796 -13.465 46.005 1.00 96.38 84 LEU A CA 1
ATOM 660 C C . LEU A 1 84 ? -25.147 -12.922 44.613 1.00 96.38 84 LEU A C 1
ATOM 662 O O . LEU A 1 84 ? -24.238 -12.698 43.812 1.00 96.38 84 LEU A O 1
ATOM 666 N N . GLU A 1 85 ? -26.420 -12.608 44.360 1.00 96.75 85 GLU A N 1
ATOM 667 C CA . GLU A 1 85 ? -26.870 -12.007 43.094 1.00 96.75 85 GLU A CA 1
ATOM 668 C C . GLU A 1 85 ? -26.186 -10.653 42.825 1.00 96.75 85 GLU A C 1
ATOM 670 O O . GLU A 1 85 ? -25.781 -10.354 41.694 1.00 96.75 85 GLU A O 1
ATOM 675 N N . LEU A 1 86 ? -25.981 -9.843 43.871 1.00 96.69 86 LEU A N 1
ATOM 676 C CA . LEU A 1 86 ? -25.257 -8.575 43.774 1.00 96.69 86 LEU A CA 1
ATOM 677 C C . LEU A 1 86 ? -23.797 -8.790 43.358 1.00 96.69 86 LEU A C 1
ATOM 679 O O . LEU A 1 86 ? -23.297 -8.066 42.490 1.00 96.69 86 LEU A O 1
ATOM 683 N N . TYR A 1 87 ? -23.106 -9.774 43.941 1.00 96.75 87 TYR A N 1
ATOM 684 C CA . TYR A 1 87 ? -21.726 -10.099 43.566 1.00 96.75 87 TYR A CA 1
ATOM 685 C C . TYR A 1 87 ? -21.619 -10.626 42.134 1.00 96.75 87 TYR A C 1
ATOM 687 O O . TYR A 1 87 ? -20.715 -10.205 41.406 1.00 96.75 87 TYR A O 1
ATOM 695 N N . GLU A 1 88 ? -22.534 -11.501 41.715 1.00 97.75 88 GLU A N 1
ATOM 696 C CA . GLU A 1 88 ? -22.585 -12.014 40.341 1.00 97.75 88 GLU A CA 1
ATOM 697 C C . GLU A 1 88 ? -22.794 -10.871 39.343 1.00 97.75 88 GLU A C 1
ATOM 699 O O . GLU A 1 88 ? -21.975 -10.673 38.442 1.00 97.75 88 GLU A O 1
ATOM 704 N N . THR A 1 89 ? -23.800 -10.027 39.582 1.00 96.94 89 THR A N 1
ATOM 705 C CA . THR A 1 89 ? -24.099 -8.861 38.737 1.00 96.94 89 THR A CA 1
ATOM 706 C C . THR A 1 89 ? -22.920 -7.887 38.672 1.00 96.94 89 THR A C 1
ATOM 708 O O . THR A 1 89 ? -22.581 -7.370 37.603 1.00 96.94 89 THR A O 1
ATOM 711 N N . LYS A 1 90 ? -22.253 -7.633 39.806 1.00 97.56 90 LYS A N 1
ATOM 712 C CA . LYS A 1 90 ? -21.065 -6.771 39.855 1.00 97.56 90 LYS A CA 1
ATOM 713 C C . LYS A 1 90 ? -19.925 -7.352 39.018 1.00 97.56 90 LYS A C 1
ATOM 715 O O . LYS A 1 90 ? -19.310 -6.615 38.246 1.00 97.56 90 LYS A O 1
ATOM 720 N N . SER A 1 91 ? -19.673 -8.656 39.131 1.00 97.06 91 SER A N 1
ATOM 721 C CA . SER A 1 91 ? -18.633 -9.338 38.357 1.00 97.06 91 SER A CA 1
ATOM 722 C C . SER A 1 91 ? -18.904 -9.277 36.850 1.00 97.06 91 SER A C 1
ATOM 724 O O . SER A 1 91 ? -17.997 -8.963 36.074 1.00 97.06 91 SER A O 1
ATOM 726 N N . GLU A 1 92 ? -20.151 -9.496 36.428 1.00 98.19 92 GLU A N 1
ATOM 727 C CA . GLU A 1 92 ? -20.553 -9.368 35.022 1.00 98.19 92 GLU A CA 1
ATOM 728 C C . GLU A 1 92 ? -20.386 -7.936 34.501 1.00 98.19 92 GLU A C 1
ATOM 730 O O . GLU A 1 92 ? -19.920 -7.721 33.375 1.00 98.19 92 GLU A O 1
ATOM 735 N N . ASN A 1 93 ? -20.722 -6.937 35.322 1.00 97.50 93 ASN A N 1
ATOM 736 C CA . ASN A 1 93 ? -20.569 -5.534 34.952 1.00 97.50 93 ASN A CA 1
ATOM 737 C C . ASN A 1 93 ? -19.092 -5.146 34.766 1.00 97.50 93 ASN A C 1
ATOM 739 O O . ASN A 1 93 ? -18.743 -4.507 33.771 1.00 97.50 93 ASN A O 1
ATOM 743 N N . GLU A 1 94 ? -18.205 -5.592 35.659 1.00 98.00 94 GLU A N 1
ATOM 744 C CA . GLU A 1 94 ? -16.754 -5.395 35.522 1.00 98.00 94 GLU A CA 1
ATOM 745 C C . GLU A 1 94 ? -16.206 -6.045 34.236 1.00 98.00 94 GLU A C 1
ATOM 747 O O . GLU A 1 94 ? -15.403 -5.443 33.509 1.00 98.00 94 GLU A O 1
ATOM 752 N N . GLU A 1 95 ? -16.674 -7.251 33.892 1.00 98.12 95 GLU A N 1
ATOM 753 C CA . GLU A 1 95 ? -16.290 -7.918 32.643 1.00 98.12 95 GLU A CA 1
ATOM 754 C C . GLU A 1 95 ? -16.775 -7.135 31.407 1.00 98.12 95 GLU A C 1
ATOM 756 O O . GLU A 1 95 ? -16.035 -6.967 30.425 1.00 98.12 95 GLU A O 1
ATOM 761 N N . MET A 1 96 ? -18.007 -6.621 31.442 1.00 98.19 96 MET A N 1
ATOM 762 C CA . MET A 1 96 ? -18.556 -5.785 30.373 1.00 98.19 96 MET A CA 1
ATOM 763 C C . MET A 1 96 ? -17.782 -4.476 30.205 1.00 98.19 96 MET A C 1
ATOM 765 O O . MET A 1 96 ? -17.487 -4.093 29.068 1.00 98.19 96 MET A O 1
ATOM 769 N N . GLU A 1 97 ? -17.389 -3.812 31.291 1.00 98.19 97 GLU A N 1
ATOM 770 C CA . GLU A 1 97 ? -16.575 -2.594 31.230 1.00 98.19 97 GLU A CA 1
ATOM 771 C C . GLU A 1 97 ? -15.205 -2.847 30.586 1.00 98.19 97 GLU A C 1
ATOM 773 O O . GLU A 1 97 ? -14.759 -2.073 29.726 1.00 98.19 97 GLU A O 1
ATOM 778 N N . LEU A 1 98 ? -14.555 -3.965 30.923 1.00 98.19 98 LEU A N 1
ATOM 779 C CA . LEU A 1 98 ? -13.292 -4.379 30.302 1.00 98.19 98 LEU A CA 1
ATOM 780 C C . LEU A 1 98 ? -13.451 -4.634 28.797 1.00 98.19 98 LEU A C 1
ATOM 782 O O . LEU A 1 98 ? -12.632 -4.168 27.987 1.00 98.19 98 LEU A O 1
ATOM 786 N N . LYS A 1 99 ? -14.523 -5.332 28.398 1.00 98.38 99 LYS A N 1
ATOM 787 C CA . LYS A 1 99 ? -14.861 -5.562 26.982 1.00 98.38 99 LYS A CA 1
ATOM 788 C C . LYS A 1 99 ? -15.121 -4.242 26.259 1.00 98.38 99 LYS A C 1
ATOM 790 O O . LYS A 1 99 ? -14.581 -4.028 25.171 1.00 98.38 99 LYS A O 1
ATOM 795 N N . TYR A 1 100 ? -15.882 -3.336 26.871 1.00 98.38 100 TYR A N 1
ATOM 796 C CA . TYR A 1 100 ? -16.189 -2.018 26.319 1.00 98.38 100 TYR A CA 1
ATOM 797 C C . TYR A 1 100 ? -14.925 -1.180 26.107 1.00 98.38 100 TYR A C 1
ATOM 799 O O . TYR A 1 100 ? -14.711 -0.643 25.016 1.00 98.38 100 TYR A O 1
ATOM 807 N N . LYS A 1 101 ? -14.036 -1.124 27.105 1.00 98.50 101 LYS A N 1
ATOM 808 C CA . LYS A 1 101 ? -12.752 -0.418 27.001 1.00 98.50 101 LYS A CA 1
ATOM 809 C C . LYS A 1 101 ? -11.894 -0.976 25.867 1.00 98.50 101 LYS A C 1
ATOM 811 O O . LYS A 1 101 ? -11.423 -0.218 25.019 1.00 98.50 101 LYS A O 1
ATOM 816 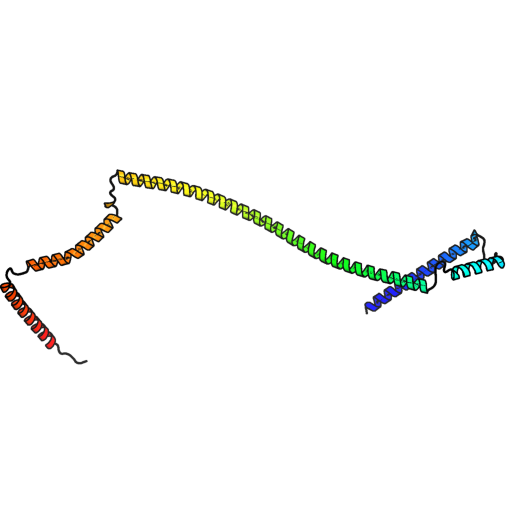N N . THR A 1 102 ? -11.769 -2.300 25.798 1.00 98.50 102 THR A N 1
ATOM 817 C CA . THR A 1 102 ? -11.018 -2.982 24.734 1.00 98.50 102 THR A CA 1
ATOM 818 C C . THR A 1 102 ? -11.594 -2.666 23.351 1.00 98.50 102 THR A C 1
ATOM 820 O O . THR A 1 102 ? -10.855 -2.393 22.401 1.00 98.50 102 THR A O 1
ATOM 823 N N . LEU A 1 103 ? -12.922 -2.681 23.214 1.00 98.44 103 LEU A N 1
ATOM 824 C CA . LEU A 1 103 ? -13.592 -2.371 21.954 1.00 98.44 103 LEU A CA 1
ATOM 825 C C . LEU A 1 103 ? -13.377 -0.907 21.550 1.00 98.44 103 LEU A C 1
ATOM 827 O O . LEU A 1 103 ? -13.095 -0.625 20.385 1.00 98.44 103 LEU A O 1
ATOM 831 N N . LYS A 1 104 ? -13.436 0.017 22.511 1.00 98.50 104 LYS A N 1
ATOM 832 C CA . LYS A 1 104 ? -13.184 1.446 22.298 1.00 98.50 104 LYS A CA 1
ATOM 833 C C . LYS A 1 104 ? -11.761 1.712 21.801 1.00 98.50 104 LYS A C 1
ATOM 835 O O . LYS A 1 104 ? -11.572 2.495 20.866 1.00 98.50 104 LYS A O 1
ATOM 840 N N . GLU A 1 105 ? -10.760 1.050 22.375 1.00 98.56 105 GLU A N 1
ATOM 841 C CA . GLU A 1 105 ? -9.360 1.154 21.937 1.00 98.56 105 GLU A CA 1
ATOM 842 C C . GLU A 1 105 ? -9.170 0.620 20.508 1.00 98.56 105 GLU A C 1
ATOM 844 O O . GLU A 1 105 ? -8.542 1.279 19.669 1.00 98.56 105 GLU A O 1
ATOM 849 N N . LYS A 1 106 ? -9.781 -0.532 20.194 1.00 98.56 106 LYS A N 1
ATOM 850 C CA . LYS A 1 106 ? -9.780 -1.105 18.837 1.00 98.56 106 LYS A CA 1
ATOM 851 C C . LYS A 1 106 ? -10.451 -0.176 17.828 1.00 98.56 106 LYS A C 1
ATOM 853 O O . LYS A 1 106 ? -9.882 0.072 16.768 1.00 98.56 106 LYS A O 1
ATOM 858 N N . LEU A 1 107 ? -11.615 0.378 18.168 1.00 98.50 107 LEU A N 1
ATOM 859 C CA . LEU A 1 107 ? -12.347 1.312 17.311 1.00 98.50 107 LEU A CA 1
ATOM 860 C C . LEU A 1 107 ? -11.526 2.574 17.035 1.00 98.50 107 LEU A C 1
ATOM 862 O O . LEU A 1 107 ? -11.402 3.002 15.891 1.00 98.50 107 LEU A O 1
ATOM 866 N N . THR A 1 108 ? -10.908 3.140 18.070 1.00 98.38 108 THR A N 1
ATOM 867 C CA . THR A 1 108 ? -10.062 4.332 17.928 1.00 98.38 108 THR A CA 1
ATOM 868 C C . THR A 1 108 ? -8.854 4.049 17.027 1.00 98.38 108 THR A C 1
ATOM 870 O O . THR A 1 108 ? -8.517 4.861 16.163 1.00 98.38 108 THR A O 1
ATOM 873 N N . SER A 1 109 ? -8.230 2.878 17.175 1.00 98.31 109 SER A N 1
ATOM 874 C CA . SER A 1 109 ? -7.121 2.444 16.316 1.00 98.31 109 SER A CA 1
ATOM 875 C C . SER A 1 109 ? -7.561 2.259 14.860 1.00 98.31 109 SER A C 1
ATOM 877 O O . SER A 1 109 ? -6.875 2.726 13.950 1.00 98.31 109 SER A O 1
ATOM 879 N N . ALA A 1 110 ? -8.726 1.645 14.632 1.00 98.31 110 ALA A N 1
ATOM 880 C CA . ALA A 1 110 ? -9.291 1.462 13.297 1.00 98.31 110 ALA A CA 1
ATOM 881 C C . ALA A 1 110 ? -9.594 2.806 12.614 1.00 98.31 110 ALA A C 1
ATOM 883 O O . ALA A 1 110 ? -9.169 3.017 11.481 1.00 98.31 110 ALA A O 1
ATOM 884 N N . LEU A 1 111 ? -10.215 3.753 13.325 1.00 98.50 111 LEU A N 1
ATOM 885 C CA . LEU A 1 111 ? -10.486 5.106 12.816 1.00 98.50 111 LEU A CA 1
ATOM 886 C C . LEU A 1 111 ? -9.199 5.871 12.465 1.00 98.50 111 LEU A C 1
ATOM 888 O O . LEU A 1 111 ? -9.152 6.632 11.498 1.00 98.50 111 LEU A O 1
ATOM 892 N N . MET A 1 112 ? -8.125 5.689 13.239 1.00 98.31 112 MET A N 1
ATOM 893 C CA . MET A 1 112 ? -6.823 6.276 12.902 1.00 98.31 112 MET A CA 1
ATOM 894 C C . MET A 1 112 ? -6.218 5.660 11.635 1.00 98.31 112 MET A C 1
ATOM 896 O O . MET A 1 112 ? -5.620 6.386 10.836 1.00 98.31 112 MET A O 1
ATOM 900 N N . MET A 1 113 ? -6.356 4.343 11.449 1.00 98.31 113 MET A N 1
ATOM 901 C CA . MET A 1 113 ? -5.910 3.665 10.229 1.00 98.31 113 MET A CA 1
ATOM 902 C C . MET A 1 113 ? -6.722 4.109 9.011 1.00 98.31 113 MET A C 1
ATOM 904 O O . MET A 1 113 ? -6.126 4.427 7.986 1.00 98.31 113 MET A O 1
ATOM 908 N N . GLU A 1 114 ? -8.043 4.215 9.137 1.00 98.25 114 GLU A N 1
ATOM 909 C CA . GLU A 1 114 ? -8.937 4.712 8.085 1.00 98.25 114 GLU A CA 1
ATOM 910 C C . GLU A 1 114 ? -8.511 6.103 7.599 1.00 98.25 114 GLU A C 1
ATOM 912 O O . GLU A 1 114 ? -8.226 6.289 6.417 1.00 98.25 114 GLU A O 1
ATOM 917 N N . LYS A 1 115 ? -8.320 7.058 8.519 1.00 98.31 115 LYS A N 1
ATOM 918 C CA . LYS A 1 115 ? -7.845 8.413 8.178 1.00 98.31 115 LYS A CA 1
ATOM 919 C C . LYS A 1 115 ? -6.467 8.429 7.517 1.00 98.31 115 LYS A C 1
ATOM 921 O O . LYS A 1 115 ? -6.136 9.364 6.788 1.00 98.31 115 LYS A O 1
ATOM 926 N N . ARG A 1 116 ? -5.610 7.450 7.823 1.00 98.31 116 ARG A N 1
ATOM 927 C CA . ARG A 1 116 ? -4.303 7.316 7.170 1.00 98.31 116 ARG A CA 1
ATOM 928 C C . ARG A 1 116 ? -4.471 6.809 5.741 1.00 98.31 116 ARG A C 1
ATOM 930 O O . ARG A 1 116 ? -3.887 7.400 4.839 1.00 98.31 116 ARG A O 1
ATOM 937 N N . LEU A 1 117 ? -5.293 5.779 5.551 1.00 98.38 117 LEU A N 1
ATOM 938 C CA . LEU A 1 117 ? -5.597 5.220 4.235 1.00 98.38 117 LEU A CA 1
ATOM 939 C C . LEU A 1 117 ? -6.227 6.266 3.315 1.00 98.38 117 LEU A C 1
ATOM 941 O O . LEU A 1 117 ? -5.801 6.388 2.173 1.00 98.38 117 LEU A O 1
ATOM 945 N N . GLU A 1 118 ? -7.154 7.077 3.820 1.00 98.38 118 GLU A N 1
ATOM 946 C CA . GLU A 1 118 ? -7.776 8.163 3.053 1.00 98.38 118 GLU A CA 1
ATOM 947 C C . GLU A 1 118 ? -6.734 9.171 2.530 1.00 98.38 118 GLU A C 1
ATOM 949 O O . GLU A 1 118 ? -6.711 9.505 1.346 1.00 98.38 118 GLU A O 1
ATOM 954 N N . LYS A 1 119 ? -5.782 9.582 3.380 1.00 98.19 119 LYS A N 1
ATOM 955 C CA . LYS A 1 119 ? -4.671 10.463 2.971 1.00 98.19 119 LYS A CA 1
ATOM 956 C C . LYS A 1 119 ? -3.735 9.809 1.960 1.00 98.19 119 LYS A C 1
ATOM 958 O O . LYS A 1 119 ? -3.173 10.497 1.107 1.00 98.19 119 LYS A O 1
ATOM 963 N N . ASP A 1 120 ? -3.491 8.512 2.094 1.00 98.25 120 ASP A N 1
ATOM 964 C CA . ASP A 1 120 ? -2.606 7.789 1.186 1.00 98.25 120 ASP A CA 1
ATOM 965 C C . ASP A 1 120 ? -3.266 7.577 -0.183 1.00 98.25 120 ASP A C 1
ATOM 967 O O . ASP A 1 120 ? -2.583 7.720 -1.198 1.00 98.25 120 ASP A O 1
ATOM 971 N N . ILE A 1 121 ? -4.588 7.368 -0.228 1.00 98.38 121 ILE A N 1
ATOM 972 C CA . ILE A 1 121 ? -5.383 7.376 -1.466 1.00 98.38 121 ILE A CA 1
ATOM 973 C C . ILE A 1 121 ? -5.258 8.734 -2.162 1.00 98.38 121 ILE A C 1
ATOM 975 O O . ILE A 1 121 ? -4.864 8.778 -3.325 1.00 98.38 121 ILE A O 1
ATOM 979 N N . GLU A 1 122 ? -5.471 9.843 -1.448 1.00 98.31 122 GLU A N 1
ATOM 980 C CA . GLU A 1 122 ? -5.378 11.189 -2.036 1.00 98.31 122 GLU A CA 1
ATOM 981 C C . GLU A 1 122 ? -3.981 11.469 -2.633 1.00 98.31 122 GLU A C 1
ATOM 983 O O . GLU A 1 122 ? -3.835 12.059 -3.709 1.00 98.31 122 GLU A O 1
ATOM 988 N N . LYS A 1 123 ? -2.911 11.028 -1.957 1.00 98.12 123 LYS A N 1
ATOM 989 C CA . LYS A 1 123 ? -1.540 11.134 -2.488 1.00 98.12 123 LYS A CA 1
ATOM 990 C C . LYS A 1 123 ? -1.341 10.265 -3.724 1.00 98.12 123 LYS A C 1
ATOM 992 O O . LYS A 1 123 ? -0.672 10.696 -4.669 1.00 98.12 123 LYS A O 1
ATOM 997 N N . LEU A 1 124 ? -1.879 9.047 -3.707 1.00 98.19 124 LEU A N 1
ATOM 998 C CA . LEU A 1 124 ? -1.743 8.100 -4.803 1.00 98.19 124 LEU A CA 1
ATOM 999 C C . LEU A 1 124 ? -2.446 8.625 -6.055 1.00 98.19 124 LEU A C 1
ATOM 1001 O O . LEU A 1 124 ? -1.819 8.648 -7.112 1.00 98.19 124 LEU A O 1
ATOM 1005 N N . GLU A 1 125 ? -3.658 9.161 -5.923 1.00 98.19 125 GLU A N 1
ATOM 1006 C CA . GLU A 1 125 ? -4.403 9.805 -7.013 1.00 98.19 125 GLU A CA 1
ATOM 1007 C C . GLU A 1 125 ? -3.618 10.969 -7.633 1.00 98.19 125 GLU A C 1
ATOM 1009 O O . GLU A 1 125 ? -3.428 11.021 -8.852 1.00 98.19 125 GLU A O 1
ATOM 1014 N N . LYS A 1 126 ? -3.055 11.863 -6.804 1.00 97.62 126 LYS A N 1
ATOM 1015 C CA . LYS A 1 126 ? -2.202 12.966 -7.289 1.00 97.62 126 LYS A CA 1
ATOM 1016 C C . LYS A 1 126 ? -0.979 12.450 -8.047 1.00 97.62 126 LYS A C 1
ATOM 1018 O O . LYS A 1 126 ? -0.631 12.977 -9.103 1.00 97.62 126 LYS A O 1
ATOM 1023 N N . SER A 1 127 ? -0.318 11.415 -7.527 1.00 97.25 127 SER A N 1
ATOM 1024 C CA . SER A 1 127 ? 0.852 10.822 -8.184 1.00 97.25 127 SER A CA 1
ATOM 1025 C C . SER A 1 127 ? 0.493 10.123 -9.500 1.00 97.25 127 SER A C 1
ATOM 1027 O O . SER A 1 127 ? 1.247 10.208 -10.472 1.00 97.25 127 SER A O 1
ATOM 1029 N N . GLN A 1 128 ? -0.677 9.482 -9.552 1.00 98.00 128 GLN A N 1
ATOM 1030 C CA . GLN A 1 128 ? -1.188 8.789 -10.726 1.00 98.00 128 GLN A CA 1
ATOM 1031 C C . GLN A 1 128 ? -1.460 9.773 -11.862 1.00 98.00 128 GLN A C 1
ATOM 1033 O O . GLN A 1 128 ? -1.071 9.498 -12.997 1.00 98.00 128 GLN A O 1
ATOM 1038 N N . GLU A 1 129 ? -2.053 10.931 -11.567 1.00 97.81 129 GLU A N 1
ATOM 1039 C CA . GLU A 1 129 ? -2.317 11.956 -12.581 1.00 97.81 129 GLU A CA 1
ATOM 1040 C C . GLU A 1 129 ? -1.013 12.495 -13.194 1.00 97.81 129 GLU A C 1
ATOM 1042 O O . GLU A 1 129 ? -0.883 12.592 -14.416 1.00 97.81 129 GLU A O 1
ATOM 1047 N N . VAL A 1 130 ? 0.014 12.734 -12.369 1.00 97.69 130 VAL A N 1
ATOM 1048 C CA . VAL A 1 130 ? 1.348 13.142 -12.850 1.00 97.69 130 VAL A CA 1
ATOM 1049 C C . VAL A 1 130 ? 1.975 12.069 -13.743 1.00 97.69 130 VAL A C 1
ATOM 1051 O O . VAL A 1 130 ? 2.514 12.380 -14.811 1.00 97.69 130 VAL A O 1
ATOM 1054 N N . GLN A 1 131 ? 1.908 10.797 -13.339 1.00 97.25 131 GLN A N 1
ATOM 1055 C CA . GLN A 1 131 ? 2.456 9.695 -14.136 1.00 97.25 131 GLN A CA 1
ATOM 1056 C C . GLN A 1 131 ? 1.702 9.511 -15.452 1.00 97.25 131 GLN A C 1
ATOM 1058 O O . GLN A 1 131 ? 2.328 9.283 -16.487 1.00 97.25 131 GLN A O 1
ATOM 1063 N N . LYS A 1 132 ? 0.377 9.668 -15.441 1.00 98.00 132 LYS A N 1
ATOM 1064 C CA . LYS A 1 132 ? -0.460 9.614 -16.640 1.00 98.00 132 LYS A CA 1
ATOM 1065 C C . LYS A 1 132 ? -0.082 10.717 -17.626 1.00 98.00 132 LYS A C 1
ATOM 1067 O O . LYS A 1 132 ? 0.174 10.416 -18.792 1.00 98.00 132 LYS A O 1
ATOM 1072 N N . ALA A 1 133 ? 0.053 11.960 -17.159 1.00 97.69 133 ALA A N 1
ATOM 1073 C CA . ALA A 1 133 ? 0.492 13.079 -17.993 1.00 97.69 133 ALA A CA 1
ATOM 1074 C C . ALA A 1 133 ? 1.893 12.840 -18.588 1.00 97.69 133 ALA A C 1
ATOM 1076 O O . ALA A 1 133 ? 2.126 13.074 -19.778 1.00 97.69 133 ALA A O 1
ATOM 1077 N N . LYS A 1 134 ? 2.828 12.306 -17.788 1.00 98.00 134 LYS A N 1
ATOM 1078 C CA . LYS A 1 134 ? 4.178 11.950 -18.251 1.00 98.00 134 LYS A CA 1
ATOM 1079 C C . LYS A 1 134 ? 4.153 10.840 -19.304 1.00 98.00 134 LYS A C 1
ATOM 1081 O O . LYS A 1 134 ? 4.827 10.965 -20.327 1.00 98.00 134 LYS A O 1
ATOM 1086 N N . ALA A 1 135 ? 3.382 9.781 -19.077 1.00 97.94 135 ALA A N 1
ATOM 1087 C CA . ALA A 1 135 ? 3.234 8.676 -20.019 1.00 97.94 135 ALA A CA 1
ATOM 1088 C C . ALA A 1 135 ? 2.618 9.148 -21.344 1.00 97.94 135 ALA A C 1
ATOM 1090 O O . ALA A 1 135 ? 3.076 8.757 -22.419 1.00 97.94 135 ALA A O 1
ATOM 1091 N N . GLU A 1 136 ? 1.632 10.045 -21.290 1.00 98.25 136 GLU A N 1
ATOM 1092 C CA . GLU A 1 136 ? 1.031 10.631 -22.487 1.00 98.25 136 GLU A CA 1
ATOM 1093 C C . GLU A 1 136 ? 2.040 11.484 -23.272 1.00 98.25 136 GLU A C 1
ATOM 1095 O O . GLU A 1 136 ? 2.151 11.348 -24.494 1.00 98.25 136 GLU A O 1
ATOM 1100 N N . ALA A 1 137 ? 2.831 12.316 -22.586 1.00 97.69 137 ALA A N 1
ATOM 1101 C CA . ALA A 1 137 ? 3.898 13.098 -23.211 1.00 97.69 137 ALA A CA 1
ATOM 1102 C C . ALA A 1 137 ? 4.960 12.199 -23.870 1.00 97.69 137 ALA A C 1
ATOM 1104 O O . ALA A 1 137 ? 5.365 12.441 -25.009 1.00 97.69 137 ALA A O 1
ATOM 1105 N N . GLN A 1 138 ? 5.370 11.123 -23.192 1.00 97.81 138 GLN A N 1
ATOM 1106 C CA . GLN A 1 138 ? 6.301 10.133 -23.739 1.00 97.81 138 GLN A CA 1
ATOM 1107 C C . GLN A 1 138 ? 5.722 9.413 -24.961 1.00 97.81 138 GLN A C 1
ATOM 1109 O O . GLN A 1 138 ? 6.422 9.257 -25.959 1.00 97.81 138 GLN A O 1
ATOM 1114 N N . SER A 1 139 ? 4.442 9.035 -24.922 1.00 97.94 139 SER A N 1
ATOM 1115 C CA . SER A 1 139 ? 3.750 8.418 -26.059 1.00 97.94 139 SER A CA 1
ATOM 1116 C C . SER A 1 139 ? 3.724 9.347 -27.276 1.00 97.94 139 SER A C 1
ATOM 1118 O O . SER A 1 139 ? 4.044 8.923 -28.388 1.00 97.94 139 SER A O 1
ATOM 1120 N N . LYS A 1 140 ? 3.411 10.635 -27.073 1.00 98.00 140 LYS A N 1
ATOM 1121 C CA . LYS A 1 140 ? 3.453 11.654 -28.135 1.00 98.00 140 LYS A CA 1
ATOM 1122 C C . LYS A 1 140 ? 4.862 11.800 -28.718 1.00 98.00 140 LYS A C 1
ATOM 1124 O O . LYS A 1 140 ? 5.013 11.799 -29.939 1.00 98.00 140 LYS A O 1
ATOM 1129 N N . ASN A 1 141 ? 5.889 11.860 -27.868 1.00 98.12 141 ASN A N 1
ATOM 1130 C CA . ASN A 1 141 ? 7.282 11.953 -28.311 1.00 98.12 141 ASN A CA 1
ATOM 1131 C C . ASN A 1 141 ? 7.722 10.718 -29.114 1.00 98.12 141 ASN A C 1
ATOM 1133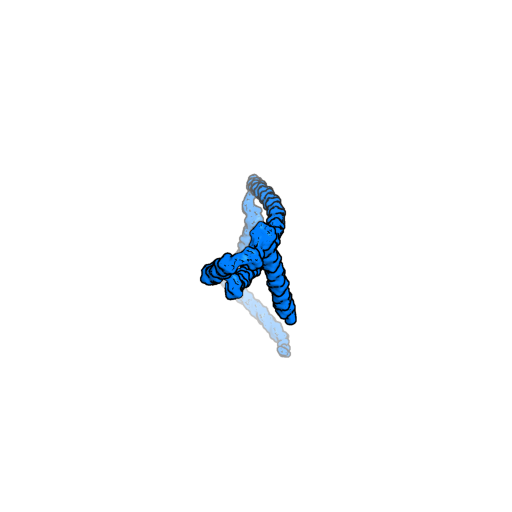 O O . ASN A 1 141 ? 8.361 10.852 -30.154 1.00 98.12 141 ASN A O 1
ATOM 1137 N N . LEU A 1 142 ? 7.338 9.516 -28.675 1.00 98.06 142 LEU A N 1
ATOM 11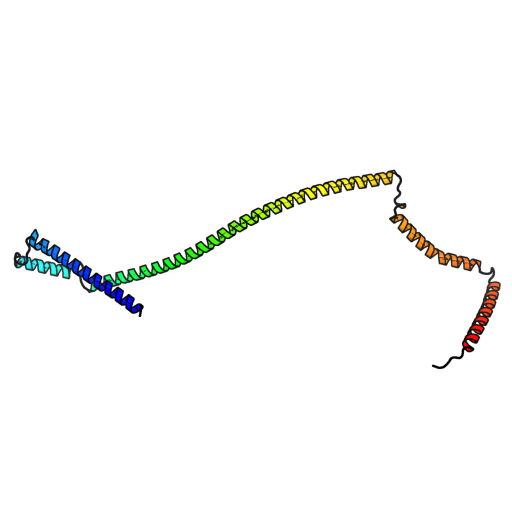38 C CA . LEU A 1 142 ? 7.664 8.276 -29.379 1.00 98.06 142 LEU A CA 1
ATOM 1139 C C . LEU A 1 142 ? 7.037 8.251 -30.777 1.00 98.06 142 LEU A C 1
ATOM 1141 O O . LEU A 1 142 ? 7.735 7.964 -31.746 1.00 98.06 142 LEU A O 1
ATOM 1145 N N . LYS A 1 143 ? 5.761 8.636 -30.903 1.00 98.25 143 LYS A N 1
ATOM 1146 C CA . LYS A 1 143 ? 5.086 8.752 -32.208 1.00 98.25 143 LYS A CA 1
ATOM 1147 C C . LYS A 1 143 ? 5.789 9.748 -33.133 1.00 98.25 143 LYS A C 1
ATOM 1149 O O . LYS A 1 143 ? 5.960 9.470 -34.318 1.00 98.25 143 LYS A O 1
ATOM 1154 N N . PHE A 1 144 ? 6.218 10.892 -32.597 1.00 98.31 144 PHE A N 1
ATOM 1155 C CA . PHE A 1 144 ? 6.983 11.880 -33.359 1.00 98.31 144 PHE A CA 1
ATOM 1156 C C . PHE A 1 144 ? 8.325 11.314 -33.848 1.00 98.31 144 PHE A C 1
ATOM 1158 O O . PHE A 1 144 ? 8.657 11.448 -35.026 1.00 98.31 144 PHE A O 1
ATOM 1165 N N . LEU A 1 145 ? 9.080 10.650 -32.968 1.00 98.31 145 LEU A N 1
ATOM 1166 C CA . LEU A 1 145 ? 10.358 10.033 -33.323 1.00 98.31 145 LEU A CA 1
ATOM 1167 C C . LEU A 1 145 ? 10.184 8.930 -34.368 1.00 98.31 145 LEU A C 1
ATOM 1169 O O . LEU A 1 145 ? 10.967 8.860 -35.310 1.00 98.31 145 LEU A O 1
ATOM 1173 N N . GLU A 1 146 ? 9.141 8.111 -34.256 1.00 98.31 146 GLU A N 1
ATOM 1174 C CA . GLU A 1 146 ? 8.848 7.069 -35.238 1.00 98.31 146 GLU A CA 1
ATOM 1175 C C . GLU A 1 146 ? 8.561 7.662 -36.626 1.00 98.31 146 GLU A C 1
ATOM 1177 O O . GLU A 1 146 ? 9.112 7.197 -37.629 1.00 98.31 146 GLU A O 1
ATOM 1182 N N . ALA A 1 147 ? 7.751 8.725 -36.688 1.00 98.25 147 ALA A N 1
ATOM 1183 C CA . ALA A 1 147 ? 7.487 9.448 -37.930 1.00 98.25 147 ALA A CA 1
ATOM 1184 C C . ALA A 1 147 ? 8.775 10.044 -38.522 1.00 98.25 147 ALA A C 1
ATOM 1186 O O . ALA A 1 147 ? 9.025 9.909 -39.720 1.00 98.25 147 ALA A O 1
ATOM 1187 N N . LYS A 1 148 ? 9.634 10.631 -37.679 1.00 98.31 148 LYS A N 1
ATOM 1188 C CA . LYS A 1 148 ? 10.921 11.195 -38.102 1.00 98.31 148 LYS A CA 1
ATOM 1189 C C . LYS A 1 148 ? 11.883 10.127 -38.626 1.00 98.31 148 LYS A C 1
ATOM 1191 O O . LYS A 1 148 ? 12.530 10.343 -39.644 1.00 98.31 148 LYS A O 1
ATOM 1196 N N . CYS A 1 149 ? 11.954 8.963 -37.984 1.00 97.81 149 CYS A N 1
ATOM 1197 C CA . CYS A 1 149 ? 12.765 7.841 -38.461 1.00 97.81 149 CYS A CA 1
ATOM 1198 C C . CYS A 1 149 ? 12.294 7.337 -39.832 1.00 97.81 149 CYS A C 1
ATOM 1200 O O . CYS A 1 149 ? 13.123 7.010 -40.680 1.00 97.81 149 CYS A O 1
ATOM 1202 N N . LYS A 1 150 ? 10.974 7.283 -40.062 1.00 98.25 150 LYS A N 1
ATOM 1203 C CA . LYS A 1 150 ? 10.401 6.921 -41.369 1.00 98.25 150 LYS A CA 1
ATOM 1204 C C . LYS A 1 150 ? 10.788 7.939 -42.448 1.00 98.25 150 LYS A C 1
ATOM 1206 O O . LYS A 1 150 ? 11.290 7.528 -43.487 1.00 98.25 150 LYS A O 1
ATOM 1211 N N . ASP A 1 151 ? 10.635 9.236 -42.177 1.00 98.19 151 ASP A N 1
ATOM 1212 C CA . ASP A 1 151 ? 11.054 10.318 -43.087 1.00 98.19 151 ASP A CA 1
ATOM 1213 C C . ASP A 1 151 ? 12.558 10.258 -43.399 1.00 98.19 151 ASP A C 1
ATOM 1215 O O . ASP A 1 151 ? 12.949 10.278 -44.563 1.00 98.19 151 ASP A O 1
ATOM 1219 N N . MET A 1 152 ? 13.412 10.089 -42.384 1.00 98.31 152 MET A N 1
ATOM 1220 C CA . MET A 1 152 ? 14.859 9.965 -42.594 1.00 98.31 152 MET A CA 1
ATOM 1221 C C . MET A 1 152 ? 15.223 8.747 -43.444 1.00 98.31 152 MET A C 1
ATOM 1223 O O . MET A 1 152 ? 16.089 8.856 -44.305 1.00 98.31 152 MET A O 1
ATOM 1227 N N . ARG A 1 153 ? 14.558 7.604 -43.240 1.00 98.31 153 ARG A N 1
ATOM 1228 C CA . ARG A 1 153 ? 14.795 6.401 -44.049 1.00 98.31 153 ARG A CA 1
ATOM 1229 C C . ARG A 1 153 ? 14.453 6.632 -45.518 1.00 98.31 153 ARG A C 1
ATOM 1231 O O . ARG A 1 153 ? 15.223 6.217 -46.374 1.00 98.31 153 ARG A O 1
ATOM 1238 N N . ILE A 1 154 ? 13.335 7.307 -45.790 1.00 98.00 154 ILE A N 1
ATOM 1239 C CA . ILE A 1 154 ? 12.939 7.672 -47.157 1.00 98.00 154 ILE A CA 1
ATOM 1240 C C . ILE A 1 154 ? 14.011 8.574 -47.777 1.00 98.00 154 ILE A C 1
ATOM 1242 O O . ILE A 1 154 ? 14.535 8.248 -48.831 1.00 98.00 154 ILE A O 1
ATOM 1246 N N . ARG A 1 155 ? 14.438 9.634 -47.076 1.00 97.88 155 ARG A N 1
ATOM 1247 C CA . ARG A 1 155 ? 15.474 10.552 -47.584 1.00 97.88 155 ARG A CA 1
ATOM 1248 C C . ARG A 1 155 ? 16.821 9.882 -47.839 1.00 97.88 155 ARG A C 1
ATOM 1250 O O . ARG A 1 155 ? 17.515 10.278 -48.768 1.00 97.88 155 ARG A O 1
ATOM 1257 N N . ILE A 1 156 ? 17.214 8.922 -46.998 1.00 97.31 156 ILE A N 1
ATOM 1258 C CA . ILE A 1 156 ? 18.439 8.139 -47.204 1.00 97.31 156 ILE A CA 1
ATOM 1259 C C . ILE A 1 156 ? 18.305 7.310 -48.481 1.00 97.31 156 ILE A C 1
ATOM 1261 O O . ILE A 1 156 ? 19.173 7.420 -49.337 1.00 97.31 156 ILE A O 1
ATOM 1265 N N . SER A 1 157 ? 17.198 6.577 -48.640 1.00 96.94 157 SER A N 1
ATOM 1266 C CA . SER A 1 157 ? 16.923 5.797 -49.854 1.00 96.94 157 SER A CA 1
ATOM 1267 C C . SER A 1 157 ? 16.943 6.681 -51.103 1.00 96.94 157 SER A C 1
ATOM 1269 O O . SER A 1 157 ? 17.644 6.375 -52.059 1.00 96.94 157 SER A O 1
ATOM 1271 N N . ASP A 1 158 ? 16.257 7.827 -51.072 1.00 96.81 158 ASP A N 1
ATOM 1272 C CA . ASP A 1 158 ? 16.219 8.765 -52.198 1.00 96.81 158 ASP A CA 1
ATOM 1273 C C . ASP A 1 158 ? 17.617 9.312 -52.538 1.00 96.81 158 ASP A C 1
ATOM 1275 O O . ASP A 1 158 ? 17.949 9.527 -53.705 1.00 96.81 158 ASP A O 1
ATOM 1279 N N . ALA A 1 159 ? 18.448 9.576 -51.525 1.00 95.38 159 ALA A N 1
ATOM 1280 C CA . ALA A 1 159 ? 19.814 10.050 -51.719 1.00 95.38 159 ALA A CA 1
ATOM 1281 C C . ALA A 1 159 ? 20.729 8.951 -52.279 1.00 95.38 159 ALA A C 1
ATOM 1283 O O . ALA A 1 159 ? 21.546 9.234 -53.154 1.00 95.38 159 ALA A O 1
ATOM 1284 N N . GLU A 1 160 ? 20.587 7.712 -51.807 1.00 91.94 160 GLU A N 1
ATOM 1285 C CA . GLU A 1 160 ? 21.288 6.541 -52.342 1.00 91.94 160 GLU A CA 1
ATOM 1286 C C . GLU A 1 160 ? 20.924 6.319 -53.814 1.00 91.94 160 GLU A C 1
ATOM 1288 O O . GLU A 1 160 ? 21.819 6.235 -54.658 1.00 91.94 160 GLU A O 1
ATOM 1293 N N . ASP A 1 161 ? 19.633 6.357 -54.149 1.00 93.12 161 ASP A N 1
ATOM 1294 C CA . ASP A 1 161 ? 19.147 6.248 -55.527 1.00 93.12 161 ASP A CA 1
ATOM 1295 C C . ASP A 1 161 ? 19.704 7.376 -56.411 1.00 93.12 161 ASP A C 1
ATOM 1297 O O . ASP A 1 161 ? 20.129 7.140 -57.544 1.00 93.12 161 ASP A O 1
ATOM 1301 N N . GLN A 1 162 ? 19.781 8.608 -55.892 1.00 94.44 162 GLN A N 1
ATOM 1302 C CA . GLN A 1 162 ? 20.407 9.730 -56.600 1.00 94.44 162 GLN A CA 1
ATOM 1303 C C . GLN A 1 162 ? 21.912 9.540 -56.816 1.00 94.44 162 GLN A C 1
ATOM 1305 O O . GLN A 1 162 ? 22.424 9.932 -57.868 1.00 94.44 162 GLN A O 1
ATOM 1310 N N . LEU A 1 163 ? 22.637 8.977 -55.848 1.00 90.31 163 LEU A N 1
ATOM 1311 C CA . LEU A 1 163 ? 24.065 8.683 -55.993 1.00 90.31 163 LEU A CA 1
ATOM 1312 C C . LEU A 1 163 ? 24.295 7.616 -57.066 1.00 90.31 163 LEU A C 1
ATOM 1314 O O . LEU A 1 163 ? 25.154 7.801 -57.931 1.00 90.31 163 LEU A O 1
ATOM 1318 N N . VAL A 1 164 ? 23.483 6.557 -57.062 1.00 88.06 164 VAL A N 1
ATOM 1319 C CA . VAL A 1 164 ? 23.517 5.507 -58.089 1.00 88.06 164 VAL A CA 1
ATOM 1320 C C . VAL A 1 164 ? 23.178 6.085 -59.465 1.00 88.06 164 VAL A C 1
ATOM 1322 O O . VAL A 1 164 ? 23.917 5.858 -60.421 1.00 88.06 164 VAL A O 1
ATOM 1325 N N . ALA A 1 165 ? 22.129 6.907 -59.579 1.00 90.44 165 ALA A N 1
ATOM 1326 C CA . ALA A 1 165 ? 21.739 7.549 -60.839 1.00 90.44 165 ALA A CA 1
ATOM 1327 C C . ALA A 1 165 ? 22.818 8.497 -61.396 1.00 90.44 165 ALA A C 1
ATOM 1329 O O . ALA A 1 165 ? 22.942 8.655 -62.610 1.00 90.44 165 ALA A O 1
ATOM 1330 N N . ARG A 1 166 ? 23.622 9.116 -60.521 1.00 90.94 166 ARG A N 1
ATOM 1331 C CA . ARG A 1 166 ? 24.782 9.941 -60.903 1.00 90.94 166 ARG A CA 1
ATOM 1332 C C . ARG A 1 166 ? 26.024 9.118 -61.263 1.00 90.94 166 ARG A C 1
ATOM 1334 O O . ARG A 1 166 ? 27.040 9.705 -61.624 1.00 90.94 166 ARG A O 1
ATOM 1341 N N . GLY A 1 167 ? 25.941 7.790 -61.193 1.00 85.25 167 GLY A N 1
ATOM 1342 C CA . GLY A 1 167 ? 27.006 6.874 -61.593 1.00 85.25 167 GLY A CA 1
ATOM 1343 C C . GLY A 1 167 ? 28.046 6.608 -60.507 1.00 85.25 167 GLY A C 1
ATOM 1344 O O . GLY A 1 167 ? 29.179 6.267 -60.843 1.00 85.25 167 GLY A O 1
ATOM 1345 N N . LEU A 1 168 ? 27.705 6.775 -59.222 1.00 83.94 168 LEU A N 1
ATOM 1346 C CA . LEU A 1 168 ? 28.592 6.344 -58.142 1.00 83.94 168 LEU A CA 1
ATOM 1347 C C . LEU A 1 168 ? 28.708 4.812 -58.148 1.00 83.94 168 LEU A C 1
ATOM 1349 O O . LEU A 1 168 ? 27.749 4.109 -57.836 1.00 83.94 168 LEU A O 1
ATOM 1353 N N . ASP A 1 169 ? 29.897 4.311 -58.469 1.00 82.31 169 ASP A N 1
ATOM 1354 C CA . ASP A 1 169 ? 30.243 2.896 -58.350 1.00 82.31 169 ASP A CA 1
ATOM 1355 C C . ASP A 1 169 ? 30.706 2.574 -56.918 1.00 82.31 169 ASP A C 1
ATOM 1357 O O . ASP A 1 169 ? 31.447 3.342 -56.297 1.00 82.31 169 ASP A O 1
ATOM 1361 N N . GLN A 1 170 ? 30.307 1.415 -56.392 1.00 82.44 170 GLN A N 1
ATOM 1362 C CA . GLN A 1 170 ? 30.694 0.954 -55.055 1.00 82.44 170 GLN A CA 1
ATOM 1363 C C . GLN A 1 170 ? 32.214 0.766 -54.925 1.00 82.44 170 GLN A C 1
ATOM 1365 O O . GLN A 1 170 ? 32.756 0.885 -53.825 1.00 82.44 170 GLN A O 1
ATOM 1370 N N . SER A 1 171 ? 32.919 0.547 -56.041 1.00 83.00 171 SER A N 1
ATOM 1371 C CA . SER A 1 171 ? 34.388 0.486 -56.084 1.00 83.00 171 SER A CA 1
ATOM 1372 C C . SER A 1 171 ? 35.073 1.809 -55.706 1.00 83.00 171 SER A C 1
ATOM 1374 O O . SER A 1 171 ? 36.211 1.806 -55.238 1.00 83.00 171 SER A O 1
ATOM 1376 N N . LEU A 1 172 ? 34.369 2.936 -55.854 1.00 82.50 172 LEU A N 1
ATOM 1377 C CA . LEU A 1 172 ? 34.848 4.278 -55.512 1.00 82.50 172 LEU A CA 1
ATOM 1378 C C . LEU A 1 172 ? 34.522 4.672 -54.065 1.00 82.50 172 LEU A C 1
ATOM 1380 O O . LEU A 1 172 ? 34.810 5.794 -53.644 1.00 82.50 172 LEU A O 1
ATOM 1384 N N . THR A 1 173 ? 33.916 3.772 -53.288 1.00 87.44 173 THR A N 1
ATOM 1385 C CA . THR A 1 173 ? 33.680 4.012 -51.862 1.00 87.44 173 THR A CA 1
ATOM 1386 C C . THR A 1 173 ? 34.996 4.013 -51.094 1.00 87.44 173 THR A C 1
ATOM 1388 O O . THR A 1 173 ? 35.942 3.301 -51.431 1.00 87.44 173 THR A O 1
ATOM 1391 N N . HIS A 1 174 ? 35.054 4.796 -50.014 1.00 89.19 174 HIS A N 1
ATOM 1392 C CA . HIS A 1 174 ? 36.239 4.864 -49.157 1.00 89.19 174 HIS A CA 1
ATOM 1393 C C . HIS A 1 174 ? 36.676 3.477 -48.660 1.00 89.19 174 HIS A C 1
ATOM 1395 O O . HIS A 1 174 ? 37.866 3.186 -48.614 1.00 89.19 174 HIS A O 1
ATOM 1401 N N . GLU A 1 175 ? 35.721 2.605 -48.326 1.00 90.06 175 GLU A N 1
ATOM 1402 C CA . GLU A 1 175 ? 36.019 1.242 -47.887 1.00 90.06 175 GLU A CA 1
ATOM 1403 C C . GLU A 1 175 ? 36.697 0.413 -48.988 1.00 90.06 175 GLU A C 1
ATOM 1405 O O . GLU A 1 175 ? 37.719 -0.223 -48.730 1.00 90.06 175 GLU A O 1
ATOM 1410 N N . ALA A 1 176 ? 36.169 0.441 -50.216 1.00 90.88 176 ALA A N 1
ATOM 1411 C CA . ALA A 1 176 ? 36.761 -0.274 -51.344 1.00 90.88 176 ALA A CA 1
ATOM 1412 C C . ALA A 1 176 ? 38.154 0.273 -51.702 1.00 90.88 176 ALA A C 1
ATOM 1414 O O . ALA A 1 176 ? 39.085 -0.502 -51.924 1.00 90.88 176 ALA A O 1
ATOM 1415 N N . LEU A 1 177 ? 38.321 1.598 -51.680 1.00 92.94 177 LEU A N 1
ATOM 1416 C CA . LEU A 1 177 ? 39.606 2.254 -51.928 1.00 92.94 177 LEU A CA 1
ATOM 1417 C C . LEU A 1 177 ? 40.648 1.911 -50.856 1.00 92.94 177 LEU A C 1
ATOM 1419 O O . LEU A 1 177 ? 41.803 1.653 -51.198 1.00 92.94 177 LEU A O 1
ATOM 1423 N N . MET A 1 178 ? 40.252 1.858 -49.580 1.00 94.69 178 MET A N 1
ATOM 1424 C CA . MET A 1 178 ? 41.141 1.441 -48.492 1.00 94.69 178 MET A CA 1
ATOM 1425 C C . MET A 1 178 ? 41.591 -0.007 -48.673 1.00 94.69 178 MET A C 1
ATOM 1427 O O . MET A 1 178 ? 42.796 -0.253 -48.696 1.00 94.69 178 MET A O 1
ATOM 1431 N N . LYS A 1 179 ? 40.663 -0.942 -48.921 1.00 94.25 179 LYS A N 1
ATOM 1432 C CA . LYS A 1 179 ? 41.005 -2.351 -49.192 1.00 94.25 179 LYS A CA 1
ATOM 1433 C C . LYS A 1 179 ? 41.968 -2.487 -50.372 1.00 94.25 179 LYS A C 1
ATOM 1435 O O . LYS A 1 179 ? 42.995 -3.149 -50.256 1.00 94.25 179 LYS A O 1
ATOM 1440 N N . LEU A 1 180 ? 41.698 -1.793 -51.480 1.00 92.56 180 LEU A N 1
ATOM 1441 C CA . LEU A 1 180 ? 42.577 -1.813 -52.651 1.00 92.56 180 LEU A CA 1
ATOM 1442 C C . LEU A 1 180 ? 43.967 -1.242 -52.332 1.00 92.56 180 LEU A C 1
ATOM 1444 O O . LEU A 1 180 ? 44.980 -1.759 -52.800 1.00 92.56 180 LEU A O 1
ATOM 1448 N N . SER A 1 181 ? 44.033 -0.179 -51.527 1.00 93.25 181 SER A N 1
ATOM 1449 C CA . SER A 1 181 ? 45.303 0.419 -51.108 1.00 93.25 181 SER A CA 1
ATOM 1450 C C . SER A 1 181 ? 46.129 -0.526 -50.229 1.00 93.25 181 SER A C 1
ATOM 1452 O O . SER A 1 181 ? 47.346 -0.624 -50.409 1.00 93.25 181 SER A O 1
ATOM 1454 N N . GLU A 1 182 ? 45.470 -1.269 -49.339 1.00 95.75 182 GLU A N 1
ATOM 1455 C CA . GLU A 1 182 ? 46.086 -2.276 -48.477 1.00 95.75 182 GLU A CA 1
ATOM 1456 C C . GLU A 1 182 ? 46.607 -3.460 -49.302 1.00 95.75 182 GLU A C 1
ATOM 1458 O O . GLU A 1 182 ? 47.761 -3.868 -49.144 1.00 95.75 182 GLU A O 1
ATOM 1463 N N . GLU A 1 183 ? 45.808 -3.961 -50.248 1.00 95.19 183 GLU A N 1
ATOM 1464 C CA . GLU A 1 183 ? 46.214 -5.015 -51.186 1.00 95.19 183 GLU A CA 1
ATOM 1465 C C . GLU A 1 183 ? 47.413 -4.588 -52.036 1.00 95.19 183 GLU A C 1
ATOM 1467 O O . GLU A 1 183 ? 48.381 -5.338 -52.195 1.00 95.19 183 GLU A O 1
ATOM 1472 N N . LEU A 1 184 ? 47.397 -3.357 -52.547 1.00 94.75 184 LEU A N 1
ATOM 1473 C CA . LEU A 1 184 ? 48.481 -2.800 -53.347 1.00 94.75 184 LEU A CA 1
ATOM 1474 C C . LEU A 1 184 ? 49.766 -2.666 -52.520 1.00 94.75 184 LEU A C 1
ATOM 1476 O O . LEU A 1 184 ? 50.851 -3.008 -53.003 1.00 94.75 184 LEU A O 1
ATOM 1480 N N . ALA A 1 185 ? 49.664 -2.214 -51.268 1.00 94.94 185 ALA A N 1
ATOM 1481 C CA . ALA A 1 185 ? 50.797 -2.148 -50.349 1.00 94.94 185 ALA A CA 1
ATOM 1482 C C . ALA A 1 185 ? 51.377 -3.543 -50.059 1.00 94.94 185 ALA A C 1
ATOM 1484 O O . ALA A 1 185 ? 52.598 -3.731 -50.121 1.00 94.94 185 ALA A O 1
ATOM 1485 N N . ALA A 1 186 ? 50.522 -4.541 -49.822 1.00 94.56 186 ALA A N 1
ATOM 1486 C CA . ALA A 1 186 ? 50.941 -5.928 -49.626 1.00 94.56 186 ALA A CA 1
ATOM 1487 C C . ALA A 1 186 ? 51.633 -6.500 -50.875 1.00 94.56 186 ALA A C 1
ATOM 1489 O O . ALA A 1 186 ? 52.692 -7.131 -50.776 1.00 94.56 186 ALA A O 1
ATOM 1490 N N . LEU A 1 187 ? 51.086 -6.230 -52.062 1.00 95.00 187 LEU A N 1
ATOM 1491 C CA . LEU A 1 187 ? 51.655 -6.686 -53.326 1.00 95.00 187 LEU A CA 1
ATOM 1492 C C . LEU A 1 187 ? 53.011 -6.029 -53.604 1.00 95.00 187 LEU A C 1
ATOM 1494 O O . LEU A 1 187 ? 53.948 -6.714 -54.013 1.00 95.00 187 LEU A O 1
ATOM 1498 N N . ARG A 1 188 ? 53.156 -4.726 -53.322 1.00 92.38 188 ARG A N 1
ATOM 1499 C CA . ARG A 1 188 ? 54.449 -4.024 -53.390 1.00 92.38 188 ARG A CA 1
ATOM 1500 C C . ARG A 1 188 ? 55.477 -4.664 -52.465 1.00 92.38 188 ARG A C 1
ATOM 1502 O O . ARG A 1 188 ? 56.571 -4.977 -52.925 1.00 92.38 188 ARG A O 1
ATOM 1509 N N . LYS A 1 189 ? 55.107 -4.948 -51.211 1.00 93.19 189 LYS A N 1
ATOM 1510 C CA . LYS A 1 189 ? 55.989 -5.627 -50.247 1.00 93.19 189 LYS A CA 1
ATOM 1511 C C . LYS A 1 189 ? 56.453 -6.999 -50.750 1.00 93.19 189 LYS A C 1
ATOM 1513 O O . LYS A 1 189 ? 57.607 -7.357 -50.548 1.00 93.19 189 LYS A O 1
ATOM 1518 N N . LYS A 1 190 ? 55.582 -7.754 -51.429 1.00 92.19 190 LYS A N 1
ATOM 1519 C CA . LYS A 1 190 ? 55.927 -9.056 -52.029 1.00 92.19 190 LYS A CA 1
ATOM 1520 C C . LYS A 1 190 ? 56.822 -8.930 -53.267 1.00 92.19 190 LYS A C 1
ATOM 1522 O O . LYS A 1 190 ? 57.637 -9.809 -53.520 1.00 92.19 190 LYS A O 1
ATOM 1527 N N . ASN A 1 191 ? 56.661 -7.865 -54.048 1.00 89.25 191 ASN A N 1
ATOM 1528 C CA . ASN A 1 191 ? 57.384 -7.676 -55.305 1.00 89.25 191 ASN A CA 1
ATOM 1529 C C . ASN A 1 191 ? 58.797 -7.097 -55.103 1.00 89.25 191 ASN A C 1
ATOM 1531 O O . ASN A 1 191 ? 59.660 -7.277 -55.955 1.00 89.25 191 ASN A O 1
ATOM 1535 N N . GLU A 1 192 ? 59.047 -6.427 -53.976 1.00 91.12 192 GLU A N 1
ATOM 1536 C CA . GLU A 1 192 ? 60.359 -5.865 -53.636 1.00 91.12 192 GLU A CA 1
ATOM 1537 C C . GLU A 1 192 ? 61.503 -6.904 -53.617 1.00 91.12 192 GLU A C 1
ATOM 1539 O O . GLU A 1 192 ? 62.477 -6.704 -54.346 1.00 91.12 192 GLU A O 1
ATOM 1544 N N . PRO A 1 193 ? 61.403 -8.051 -52.905 1.00 89.69 193 PRO A N 1
ATOM 1545 C CA . PRO A 1 193 ? 62.460 -9.066 -52.934 1.00 89.69 193 PRO A CA 1
ATOM 1546 C C . PRO A 1 193 ? 62.637 -9.692 -54.323 1.00 89.69 193 PRO A C 1
ATOM 1548 O O . PRO A 1 193 ? 63.763 -9.934 -54.741 1.00 89.69 193 PRO A O 1
ATOM 1551 N N . LEU A 1 194 ? 61.549 -9.882 -55.079 1.00 88.62 194 LEU A N 1
ATOM 1552 C CA . LEU A 1 194 ? 61.606 -10.426 -56.443 1.00 88.62 194 LEU A CA 1
ATOM 1553 C C . LEU A 1 194 ? 62.318 -9.473 -57.412 1.00 88.62 194 LEU A C 1
ATOM 1555 O O . LEU A 1 194 ? 63.033 -9.910 -58.312 1.00 88.62 194 LEU A O 1
ATOM 1559 N N . LYS A 1 195 ? 62.147 -8.158 -57.237 1.00 87.00 195 LYS A N 1
ATOM 1560 C CA . LYS A 1 195 ? 62.907 -7.160 -57.997 1.00 87.00 195 LYS A CA 1
ATOM 1561 C C . LYS A 1 195 ? 64.390 -7.183 -57.640 1.00 87.00 195 LYS A C 1
ATOM 1563 O O . LYS A 1 195 ? 65.202 -7.088 -58.557 1.00 87.00 195 LYS A O 1
ATOM 1568 N N . MET A 1 196 ? 64.734 -7.319 -56.356 1.00 87.19 196 MET A N 1
ATOM 1569 C CA . MET A 1 196 ? 66.128 -7.458 -55.914 1.00 87.19 196 MET A CA 1
ATOM 1570 C C . MET A 1 196 ? 66.773 -8.730 -56.477 1.00 87.19 196 MET A C 1
ATOM 1572 O O . MET A 1 196 ? 67.889 -8.675 -56.982 1.00 87.19 196 MET A O 1
ATOM 1576 N N . GLU A 1 197 ? 66.051 -9.850 -56.470 1.00 86.50 197 GLU A N 1
ATOM 1577 C CA . GLU A 1 197 ? 66.503 -11.117 -57.053 1.00 86.50 197 GLU A CA 1
ATOM 1578 C C . GLU A 1 197 ? 66.693 -11.008 -58.574 1.00 86.50 197 GLU A C 1
ATOM 1580 O O . GLU A 1 197 ? 67.699 -11.436 -59.130 1.00 86.50 197 GLU A O 1
ATOM 1585 N N . ARG A 1 198 ? 65.772 -10.348 -59.282 1.00 85.44 198 ARG A N 1
ATOM 1586 C CA . ARG A 1 198 ? 65.953 -10.093 -60.717 1.00 85.44 198 ARG A CA 1
ATOM 1587 C C . ARG A 1 198 ? 67.158 -9.193 -61.002 1.00 85.44 198 ARG A C 1
ATOM 1589 O O . ARG A 1 198 ? 67.824 -9.382 -62.016 1.00 85.44 198 ARG A O 1
ATOM 1596 N N . ALA A 1 199 ? 67.408 -8.196 -60.154 1.00 84.31 199 ALA A N 1
ATOM 1597 C CA . ALA A 1 199 ? 68.574 -7.330 -60.287 1.00 84.31 199 ALA A CA 1
ATOM 1598 C C . ALA A 1 199 ? 69.874 -8.124 -60.089 1.00 84.31 199 ALA A C 1
ATOM 1600 O O . ALA A 1 199 ? 70.754 -8.033 -60.938 1.00 84.31 199 ALA A O 1
ATOM 1601 N N . SER A 1 200 ? 69.947 -8.998 -59.078 1.00 80.25 200 SER A N 1
ATOM 1602 C CA . SER A 1 200 ? 71.131 -9.843 -58.874 1.00 80.25 200 SER A CA 1
ATOM 1603 C C . SER A 1 200 ? 71.393 -10.788 -60.053 1.00 80.25 200 SER A C 1
ATOM 1605 O O . SER A 1 200 ? 72.547 -10.986 -60.425 1.00 80.25 200 SER A O 1
ATOM 1607 N N . TYR A 1 201 ? 70.347 -11.306 -60.711 1.00 80.88 201 TYR A N 1
ATOM 1608 C CA . TYR A 1 201 ? 70.490 -12.078 -61.953 1.00 80.88 201 TYR A CA 1
ATOM 1609 C C . TYR A 1 201 ? 71.055 -11.275 -63.130 1.00 80.88 201 TYR A C 1
ATOM 1611 O O . TYR A 1 201 ? 71.729 -11.857 -63.979 1.00 80.88 201 TYR A O 1
ATOM 1619 N N . HIS A 1 202 ? 70.812 -9.964 -63.196 1.00 76.75 202 HIS A N 1
ATOM 1620 C CA . HIS A 1 202 ? 71.416 -9.108 -64.221 1.00 76.75 202 HIS A CA 1
ATOM 1621 C C . HIS A 1 202 ? 72.896 -8.807 -63.959 1.00 76.75 202 HIS A C 1
ATOM 1623 O O . HIS A 1 202 ? 73.631 -8.584 -64.919 1.00 76.75 202 HIS A O 1
ATOM 1629 N N . ASP A 1 203 ? 73.332 -8.854 -62.700 1.00 77.94 203 ASP A N 1
ATOM 1630 C CA . ASP A 1 203 ? 74.722 -8.598 -62.301 1.00 77.94 203 ASP A CA 1
ATOM 1631 C C . ASP A 1 203 ? 75.618 -9.854 -62.385 1.00 77.94 203 ASP A C 1
ATOM 1633 O O . ASP A 1 203 ? 76.832 -9.783 -62.184 1.00 77.94 203 ASP A O 1
ATOM 1637 N N . LEU A 1 204 ? 75.042 -11.020 -62.699 1.00 77.25 204 LEU A N 1
ATOM 1638 C CA . LEU A 1 204 ? 75.771 -12.283 -62.826 1.00 77.25 204 LEU A CA 1
ATOM 1639 C C . LEU A 1 204 ? 76.517 -12.382 -64.177 1.00 77.25 204 LEU A C 1
ATOM 1641 O O . LEU A 1 204 ? 75.934 -12.127 -65.235 1.00 77.25 204 LEU A O 1
ATOM 1645 N N . PRO A 1 205 ? 77.798 -12.803 -64.187 1.00 74.75 205 PRO A N 1
ATOM 1646 C CA . PRO A 1 205 ? 78.567 -12.936 -65.418 1.00 74.75 205 PRO A CA 1
ATOM 1647 C C . PRO A 1 205 ? 78.029 -14.076 -66.307 1.00 74.75 205 PRO A C 1
ATOM 1649 O O . PRO A 1 205 ? 77.580 -15.108 -65.804 1.00 74.75 205 PRO A O 1
ATOM 1652 N N . PRO A 1 206 ? 78.139 -13.958 -67.643 1.00 75.62 206 PRO A N 1
ATOM 1653 C CA . PRO A 1 206 ? 77.484 -14.858 -68.599 1.00 75.62 206 PRO A CA 1
ATOM 1654 C C . PRO A 1 206 ? 78.056 -16.288 -68.655 1.00 75.62 206 PRO A C 1
ATOM 1656 O O . PRO A 1 206 ? 77.564 -17.110 -69.425 1.00 75.62 206 PRO A O 1
ATOM 1659 N N . SER A 1 207 ? 79.095 -16.616 -67.877 1.00 80.25 207 SER A N 1
ATOM 1660 C CA . SER A 1 207 ? 79.673 -17.965 -67.849 1.00 80.25 207 SER A CA 1
ATOM 1661 C C . SER A 1 207 ? 80.211 -18.357 -66.469 1.00 80.25 207 SER A C 1
ATOM 1663 O O . SER A 1 207 ? 80.766 -17.535 -65.740 1.00 80.25 207 SER A O 1
ATOM 1665 N N . ILE A 1 208 ? 80.076 -19.645 -66.134 1.00 77.62 208 ILE A N 1
ATOM 1666 C CA . ILE A 1 208 ? 80.485 -20.221 -64.840 1.00 77.62 208 ILE A CA 1
ATOM 1667 C C . ILE A 1 208 ? 81.991 -20.049 -64.557 1.00 77.62 208 ILE A C 1
ATOM 1669 O O . ILE A 1 208 ? 82.326 -19.677 -63.433 1.00 77.62 208 ILE A O 1
ATOM 1673 N N . PRO A 1 209 ? 82.914 -20.253 -65.523 1.00 79.00 209 PRO A N 1
ATOM 1674 C CA . PRO A 1 209 ? 84.341 -20.069 -65.255 1.00 79.00 209 PRO A CA 1
ATOM 1675 C C . PRO A 1 209 ? 84.690 -18.620 -64.892 1.00 79.00 209 PRO A C 1
ATOM 1677 O O . PRO A 1 209 ? 85.498 -18.385 -64.000 1.00 79.00 209 PRO A O 1
ATOM 1680 N N . LEU A 1 210 ? 84.040 -17.643 -65.537 1.00 79.94 210 LEU A N 1
ATOM 1681 C CA . LEU A 1 210 ? 84.244 -16.225 -65.240 1.00 79.94 210 LEU A CA 1
ATOM 1682 C C . LEU A 1 210 ? 83.704 -15.860 -63.849 1.00 79.94 210 LEU A C 1
ATOM 1684 O O . LEU A 1 210 ? 84.353 -15.117 -63.117 1.00 79.94 210 LEU A O 1
ATOM 1688 N N . ALA A 1 211 ? 82.570 -16.447 -63.450 1.00 79.81 211 ALA A N 1
ATOM 1689 C CA . ALA A 1 211 ? 82.028 -16.292 -62.102 1.00 79.81 211 ALA A CA 1
ATOM 1690 C C . ALA A 1 211 ? 83.009 -16.784 -61.026 1.00 79.81 211 ALA A C 1
ATOM 1692 O O . ALA A 1 211 ? 83.205 -16.109 -60.020 1.00 79.81 211 ALA A O 1
ATOM 1693 N N . GLN A 1 212 ? 83.658 -17.933 -61.245 1.00 81.56 212 GLN A N 1
ATOM 1694 C CA . GLN A 1 212 ? 84.630 -18.488 -60.296 1.00 81.56 212 GLN A CA 1
ATOM 1695 C C . GLN A 1 212 ? 85.840 -17.570 -60.102 1.00 81.56 212 GLN A C 1
ATOM 1697 O O . GLN A 1 212 ? 86.282 -17.385 -58.970 1.00 81.56 212 GLN A O 1
ATOM 1702 N N . VAL A 1 213 ? 86.342 -16.964 -61.182 1.00 82.88 213 VAL A N 1
ATOM 1703 C CA . VAL A 1 213 ? 87.449 -16.000 -61.103 1.00 82.88 213 VAL A CA 1
ATOM 1704 C C . VAL A 1 213 ? 87.027 -14.757 -60.319 1.00 82.88 213 VAL A C 1
ATOM 1706 O O . VAL A 1 213 ? 87.732 -14.369 -59.392 1.00 82.88 213 VAL A O 1
ATOM 1709 N N . MET A 1 214 ? 85.858 -14.183 -60.623 1.00 80.44 214 MET A N 1
ATOM 1710 C CA . MET A 1 214 ? 85.360 -12.989 -59.926 1.00 80.44 214 MET A CA 1
ATOM 1711 C C . MET A 1 214 ? 85.109 -13.243 -58.433 1.00 80.44 214 MET A C 1
ATOM 1713 O O . MET A 1 214 ? 85.474 -12.417 -57.601 1.00 80.44 214 MET A O 1
ATOM 1717 N N . VAL A 1 215 ? 84.541 -14.398 -58.068 1.00 83.94 215 VAL A N 1
ATOM 1718 C CA . VAL A 1 215 ? 84.336 -14.772 -56.657 1.00 83.94 215 VAL A CA 1
ATOM 1719 C C . VAL A 1 215 ? 85.669 -14.916 -55.928 1.00 83.94 215 VAL A C 1
ATOM 1721 O O . VAL A 1 215 ? 85.791 -14.463 -54.794 1.00 83.94 215 VAL A O 1
ATOM 1724 N N . GLU A 1 216 ? 86.676 -15.520 -56.559 1.00 84.25 216 GLU A N 1
ATOM 1725 C CA . GLU A 1 216 ? 87.989 -15.703 -55.938 1.00 84.25 216 GLU A CA 1
ATOM 1726 C C . GLU A 1 216 ? 88.744 -14.371 -55.784 1.00 84.25 216 GLU A C 1
ATOM 1728 O O . GLU A 1 216 ? 89.425 -14.155 -54.780 1.00 84.25 216 GLU A O 1
ATOM 1733 N N . GLU A 1 217 ? 88.590 -13.446 -56.736 1.00 83.75 217 GLU A N 1
ATOM 1734 C CA . GLU A 1 217 ? 89.116 -12.082 -56.628 1.00 83.75 217 GLU A CA 1
ATOM 1735 C C . GLU A 1 217 ? 88.462 -11.303 -55.484 1.00 83.75 217 GLU A C 1
ATOM 1737 O O . GLU A 1 217 ? 89.173 -10.759 -54.635 1.00 83.75 217 GLU A O 1
ATOM 1742 N N . GLU A 1 218 ? 87.130 -11.290 -55.404 1.00 86.44 218 GLU A N 1
ATOM 1743 C CA . GLU A 1 218 ? 86.415 -10.624 -54.308 1.00 86.44 218 GLU A CA 1
ATOM 1744 C C . GLU A 1 218 ? 86.693 -11.295 -52.957 1.00 86.44 218 GLU A C 1
ATOM 1746 O O . GLU A 1 218 ? 86.847 -10.612 -51.948 1.00 86.44 218 GLU A O 1
ATOM 1751 N N . ARG A 1 219 ? 86.878 -12.621 -52.917 1.00 87.12 219 ARG A N 1
ATOM 1752 C CA . ARG A 1 219 ? 87.274 -13.342 -51.697 1.00 87.12 219 ARG A CA 1
ATOM 1753 C C . ARG A 1 219 ? 88.661 -12.938 -51.213 1.00 87.12 219 ARG A C 1
ATOM 1755 O O . ARG A 1 219 ? 88.873 -12.819 -50.008 1.00 87.12 219 ARG A O 1
ATOM 1762 N N . ARG A 1 220 ? 89.609 -12.710 -52.126 1.00 85.94 220 ARG A N 1
ATOM 1763 C CA . ARG A 1 220 ? 90.934 -12.178 -51.770 1.00 85.94 220 ARG A CA 1
ATOM 1764 C C . ARG A 1 220 ? 90.847 -10.745 -51.267 1.00 85.94 220 ARG A C 1
ATOM 1766 O O . ARG A 1 220 ? 91.526 -10.434 -50.295 1.00 85.94 220 ARG A O 1
ATOM 1773 N N . LYS A 1 221 ? 90.009 -9.902 -51.882 1.00 87.00 221 LYS A N 1
ATOM 1774 C CA . LYS A 1 221 ? 89.768 -8.530 -51.404 1.00 87.00 221 LYS A CA 1
ATOM 1775 C C . LYS A 1 221 ? 89.141 -8.526 -50.012 1.00 87.00 221 LYS A C 1
ATOM 1777 O O . LYS A 1 221 ? 89.638 -7.818 -49.147 1.00 87.00 221 LYS A O 1
ATOM 1782 N N . LEU A 1 222 ? 88.127 -9.361 -49.771 1.00 87.75 222 LEU A N 1
ATOM 1783 C CA . LEU A 1 222 ? 87.507 -9.521 -48.454 1.00 87.75 222 LEU A CA 1
ATOM 1784 C C . LEU A 1 222 ? 88.534 -9.988 -47.424 1.00 87.75 222 LEU A C 1
ATOM 1786 O O . LEU A 1 222 ? 88.632 -9.405 -46.357 1.00 87.75 222 LEU A O 1
ATOM 1790 N N . LYS A 1 223 ? 89.343 -10.997 -47.765 1.00 89.50 223 LYS A N 1
ATOM 1791 C CA . LYS A 1 223 ? 90.383 -11.503 -46.869 1.00 89.50 223 LYS A CA 1
ATOM 1792 C C . LYS A 1 223 ? 91.430 -10.435 -46.546 1.00 89.50 223 LYS A C 1
ATOM 1794 O O . LYS A 1 223 ? 91.844 -10.336 -45.403 1.00 89.50 223 LYS A O 1
ATOM 1799 N N . ALA A 1 224 ? 91.823 -9.623 -47.525 1.00 88.25 224 ALA A N 1
ATOM 1800 C CA . ALA A 1 224 ? 92.722 -8.498 -47.293 1.00 88.25 224 ALA A CA 1
ATOM 1801 C C . ALA A 1 224 ? 92.092 -7.444 -46.366 1.00 88.25 224 ALA A C 1
ATOM 1803 O O . ALA A 1 224 ? 92.778 -6.937 -45.484 1.00 88.25 224 ALA A O 1
ATOM 1804 N N . LEU A 1 225 ? 90.797 -7.156 -46.535 1.00 88.56 225 LEU A N 1
ATOM 1805 C CA . LEU A 1 225 ? 90.055 -6.219 -45.691 1.00 88.56 225 LEU A CA 1
ATOM 1806 C C . LEU A 1 225 ? 89.861 -6.757 -44.263 1.00 88.56 225 LEU A C 1
ATOM 1808 O O . LEU A 1 225 ? 90.011 -6.011 -43.306 1.00 88.56 225 LEU A O 1
ATOM 1812 N N . ASP A 1 226 ? 89.582 -8.053 -44.107 1.00 85.25 226 ASP A N 1
ATOM 1813 C CA . ASP A 1 226 ? 89.510 -8.729 -42.805 1.00 85.25 226 ASP A CA 1
ATOM 1814 C C . ASP A 1 226 ? 90.881 -8.753 -42.125 1.00 85.25 226 ASP A C 1
ATOM 1816 O O . ASP A 1 226 ? 90.976 -8.536 -40.922 1.00 85.25 226 ASP A O 1
ATOM 1820 N N . GLU A 1 227 ? 91.959 -8.996 -42.873 1.00 87.56 227 GLU A N 1
ATOM 1821 C CA . GLU A 1 227 ? 93.329 -8.923 -42.358 1.00 87.56 227 GLU A CA 1
ATOM 1822 C C . GLU A 1 227 ? 93.700 -7.489 -41.956 1.00 87.56 227 GLU A C 1
ATOM 1824 O O . GLU A 1 227 ? 94.419 -7.306 -40.979 1.00 87.56 227 GLU A O 1
ATOM 1829 N N . GLU A 1 228 ? 93.217 -6.472 -42.674 1.00 83.94 228 GLU A N 1
ATOM 1830 C CA . GLU A 1 228 ? 93.367 -5.058 -42.313 1.00 83.94 228 GLU A CA 1
ATOM 1831 C C . GLU A 1 228 ? 92.577 -4.717 -41.045 1.00 83.94 228 GLU A C 1
ATOM 1833 O O . GLU A 1 228 ? 93.161 -4.197 -40.097 1.00 83.94 228 GLU A O 1
ATOM 1838 N N . LEU A 1 229 ? 91.304 -5.116 -40.972 1.00 84.75 229 LEU A N 1
ATOM 1839 C CA . LEU A 1 229 ? 90.462 -4.962 -39.785 1.00 84.75 229 LEU A CA 1
ATOM 1840 C C . LEU A 1 229 ? 91.065 -5.685 -38.574 1.00 84.75 229 LEU A C 1
ATOM 1842 O O . LEU A 1 229 ? 91.108 -5.134 -37.480 1.00 84.75 229 LEU A O 1
ATOM 1846 N N . THR A 1 230 ? 91.578 -6.903 -38.760 1.00 82.75 230 THR A N 1
ATOM 1847 C CA . THR A 1 230 ? 92.236 -7.679 -37.696 1.00 82.75 230 THR A CA 1
ATOM 1848 C C . THR A 1 230 ? 93.507 -6.980 -37.231 1.00 82.75 230 THR A C 1
ATOM 1850 O O . THR A 1 230 ? 93.753 -6.894 -36.035 1.00 82.75 230 THR A O 1
ATOM 1853 N N . ARG A 1 231 ? 94.287 -6.413 -38.156 1.00 79.88 231 ARG A N 1
ATOM 1854 C CA . ARG A 1 231 ? 95.503 -5.660 -37.831 1.00 79.88 231 ARG A CA 1
ATOM 1855 C C . ARG A 1 231 ? 95.194 -4.362 -37.087 1.00 79.88 231 ARG A C 1
ATOM 1857 O O . ARG A 1 231 ? 95.937 -4.011 -36.178 1.00 79.88 231 ARG A O 1
ATOM 1864 N N . GLU A 1 232 ? 94.113 -3.668 -37.441 1.00 77.69 232 GLU A N 1
ATOM 1865 C CA . GLU A 1 232 ? 93.629 -2.509 -36.684 1.00 77.69 232 GLU A CA 1
ATOM 1866 C C . GLU A 1 232 ? 93.150 -2.914 -35.288 1.00 77.69 232 GLU A C 1
ATOM 1868 O O . GLU A 1 232 ? 93.539 -2.273 -34.317 1.00 77.69 232 GLU A O 1
ATOM 1873 N N . ILE A 1 233 ? 92.383 -4.003 -35.160 1.00 75.88 233 ILE A N 1
ATOM 1874 C CA . ILE A 1 233 ? 91.913 -4.525 -33.867 1.00 75.88 233 ILE A CA 1
ATOM 1875 C C . ILE A 1 233 ? 93.089 -4.974 -32.979 1.00 75.88 233 ILE A C 1
ATOM 1877 O O . ILE A 1 233 ? 93.087 -4.686 -31.786 1.00 75.88 233 ILE A O 1
ATOM 1881 N N . GLU A 1 234 ? 94.113 -5.629 -33.536 1.00 69.69 234 GLU A N 1
ATOM 1882 C CA . GLU A 1 234 ? 95.327 -6.050 -32.812 1.00 69.69 234 GLU A CA 1
ATOM 1883 C C . GLU A 1 234 ? 96.269 -4.879 -32.472 1.00 69.69 234 GLU A C 1
ATOM 1885 O O . GLU A 1 234 ? 97.044 -4.967 -31.518 1.00 69.69 234 GLU A O 1
ATOM 1890 N N . ALA A 1 235 ? 96.202 -3.770 -33.217 1.00 68.88 235 ALA A N 1
ATOM 1891 C CA . ALA A 1 235 ? 96.938 -2.537 -32.930 1.00 68.88 235 ALA A CA 1
ATOM 1892 C C . ALA A 1 235 ? 96.278 -1.671 -31.838 1.00 68.88 235 ALA A C 1
ATOM 1894 O O . ALA A 1 235 ? 96.893 -0.705 -31.377 1.00 68.88 235 ALA A O 1
ATOM 1895 N N . VAL A 1 236 ? 95.060 -2.010 -31.397 1.00 64.25 236 VAL A N 1
ATOM 1896 C CA . VAL A 1 236 ? 94.432 -1.400 -30.219 1.00 64.25 236 VAL A CA 1
ATOM 1897 C C . VAL A 1 236 ? 94.943 -2.119 -28.961 1.00 64.25 236 VAL A C 1
ATOM 1899 O O . VAL A 1 236 ? 94.662 -3.304 -28.778 1.00 64.25 236 VAL A O 1
ATOM 1902 N N . PRO A 1 237 ? 95.678 -1.449 -28.053 1.00 56.75 237 PRO A N 1
ATOM 1903 C CA . PRO A 1 237 ? 96.072 -2.059 -26.791 1.00 56.75 237 PRO A CA 1
ATOM 1904 C C . PRO A 1 237 ? 94.823 -2.344 -25.945 1.00 56.75 237 PRO A C 1
ATOM 1906 O O . PRO A 1 237 ? 94.103 -1.429 -25.549 1.00 56.75 237 PRO A O 1
ATOM 1909 N N . PHE A 1 238 ? 94.574 -3.623 -25.658 1.00 59.25 238 PHE A N 1
ATOM 1910 C CA . PHE A 1 238 ? 93.638 -4.042 -24.616 1.00 59.25 238 PHE A CA 1
ATOM 1911 C C . PHE A 1 238 ? 94.223 -3.607 -23.264 1.00 59.25 238 PHE A C 1
ATOM 1913 O O . PHE A 1 238 ? 95.103 -4.271 -22.712 1.00 59.25 238 PHE A O 1
ATOM 1920 N N . GLU A 1 239 ? 93.780 -2.466 -22.735 1.00 52.12 239 GLU A N 1
ATOM 1921 C CA . GLU A 1 239 ? 94.005 -2.156 -21.326 1.00 52.12 239 GLU A CA 1
ATOM 1922 C C . GLU A 1 239 ? 93.187 -3.137 -20.475 1.00 52.12 239 GLU A C 1
ATOM 1924 O O . GLU A 1 239 ? 91.965 -3.232 -20.599 1.00 52.12 239 GLU A O 1
ATOM 1929 N N . LEU A 1 240 ? 93.886 -3.895 -19.623 1.00 48.72 240 LEU A N 1
ATOM 1930 C CA . LEU A 1 240 ? 93.286 -4.637 -18.519 1.00 48.72 240 LEU A CA 1
ATOM 1931 C C . LEU A 1 240 ? 92.496 -3.669 -17.625 1.00 48.72 240 LEU A C 1
ATOM 1933 O O . LEU A 1 240 ? 93.097 -2.826 -16.959 1.00 48.72 240 LEU A O 1
ATOM 1937 N N . THR A 1 241 ? 91.183 -3.881 -17.532 1.00 40.25 241 THR A N 1
ATOM 1938 C CA . THR A 1 241 ? 90.400 -3.702 -16.296 1.00 40.25 241 THR A CA 1
ATOM 1939 C C . THR A 1 241 ? 89.385 -4.824 -16.170 1.00 40.25 241 THR A C 1
ATOM 1941 O O . THR A 1 241 ? 88.777 -5.185 -17.202 1.00 40.25 241 THR A O 1
#